Protein AF-0000000078392955 (afdb_homodimer)

Organism: Toxocara canis (NCBI:txid6265)

Secondary structure (DSSP, 8-state):
--EEEEEEE-TTS-EEEEEESS-----SS-HHHHHHHHHHHHHHHHHHHHHT-SSSS---EEEEEESS-EEEEEE-TTS-EEEEEE-TT--SHHHHHHHHHHHHIIIIIT-TT--TTS----HHHHHHHHHHHHHSTT-/--EEEEEEE-TTS-EEEEEESS-----SS-HHHHHHHHHHHHHHHHHHHHHT-SSSS---EEEEEESS-EEEEEE-TTS-EEEEEE-TT--SHHHHHHHHHHHHIIIIIT-TT--TTS----HHHHHHHHHHHHHSTT-

Sequence (278 aa):
MTIFNFYLFNRDGCCISYREWKREKQAGMSKEEEFKLMHGMLISLRSFSSKLSTKNGQQQVKSYETSQYKMNYLETPTGLKMVLNTDPGATGIPELMRLIYQVYVDTVVKNPLVDSSDEISTELFHSRLNELIEKHHCFMTIFNFYLFNRDGCCISYREWKREKQAGMSKEEEFKLMHGMLISLRSFSSKLSTKNGQQQVKSYETSQYKMNYLETPTGLKMVLNTDPGATGIPELMRLIYQVYVDTVVKNPLVDSSDEISTELFHSRLNELIEKHHCF

Solvent-accessible surface area (backbone atoms only — not comparable to full-atom values): 15081 Å² total; per-residue (Å²): 88,40,45,21,37,39,43,31,26,36,63,89,59,46,70,24,43,75,49,73,72,65,53,74,32,74,61,80,64,54,69,69,56,46,46,50,50,52,48,49,47,54,53,49,50,50,52,52,52,60,50,62,32,44,54,83,74,90,70,46,68,38,33,37,33,33,75,70,35,19,45,37,41,49,71,47,96,80,40,38,36,39,38,42,34,24,32,59,80,45,64,69,52,73,60,49,52,53,51,52,50,47,47,45,45,67,50,40,73,69,29,88,87,49,60,76,88,40,62,62,76,58,61,63,44,55,52,53,49,48,52,54,49,65,68,38,91,30,77,87,40,44,22,34,38,43,31,27,38,63,87,60,46,71,25,44,75,50,74,71,66,51,75,32,74,62,82,62,56,69,68,55,48,47,50,49,53,47,50,46,54,54,50,51,49,53,51,53,62,51,64,32,44,56,84,74,90,70,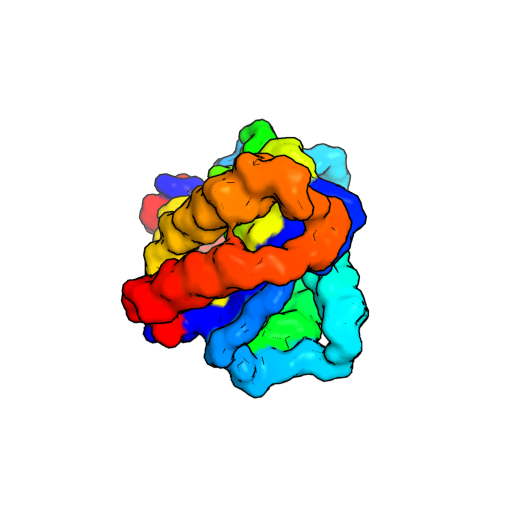47,68,38,34,38,34,33,75,69,36,20,45,36,42,50,73,48,95,80,41,37,37,39,38,42,34,25,33,60,81,44,66,69,52,72,59,48,52,52,51,52,48,49,47,44,43,66,50,39,73,69,29,89,88,48,59,76,88,39,61,62,76,57,62,64,43,56,53,53,50,48,49,55,48,66,69,38,90,30,77

Radius of gyration: 20.5 Å; Cα contacts (8 Å, |Δi|>4): 490; chains: 2; bounding box: 34×71×41 Å

InterPro domains:
  IPR007233 Trafficking protein particle complex subunit [PF04099] (3-135)
  IPR007233 Trafficking protein particle complex subunit [PTHR23249] (1-136)
  IPR007233 Trafficking protein particle complex subunit [SM01399] (3-136)
  IPR011012 Longin-like domain superfamily [SSF64356] (1-136)

Foldseek 3Di:
DWWAKKFKAAQVQDTQDIDGDPHDDDPPDDPVVVSNVVSVVLVVVLVVCVVPPPDDDDDDDAWDDDQAWIWGWDADPRRMIMIIIAGRPDPPVVVLVVVLVVLCCVPAVPDPVHDSNHHTPDPSSVVVNVVSNVPDPRD/DWWAKKFKAAQVQDTQDIDGDPHPDDPPDDPVVVSNVVSVVLVVVLVVCVVPPPDDDDDDDAWDDDQAWIWGWDADPRRMIMIIIAGRPDPPVVVLVVVLVVLCCVPAVPDPVHDSNHHTPDPSSVVVNVVSRVPDPRD

Structure (mmCIF, N/CA/C/O backbone):
data_AF-0000000078392955-model_v1
#
loop_
_entity.id
_entity.type
_entity.pdbx_description
1 polymer 'Trafficking protein particle complex subunit'
#
loop_
_atom_site.group_PDB
_atom_site.id
_atom_site.type_symbol
_atom_site.label_atom_id
_atom_site.label_alt_id
_atom_site.label_comp_id
_atom_site.label_asym_id
_atom_site.label_entity_id
_atom_site.label_seq_id
_atom_site.pdbx_PDB_ins_code
_atom_site.Cartn_x
_atom_site.Cartn_y
_atom_site.Cartn_z
_atom_site.occupancy
_atom_site.B_iso_or_equiv
_atom_site.auth_seq_id
_atom_site.auth_comp_id
_atom_site.auth_asym_id
_atom_site.auth_atom_id
_atom_site.pdbx_PDB_model_num
ATOM 1 N N . MET A 1 1 ? -17.516 4.309 11.273 1 78 1 MET A N 1
ATOM 2 C CA . MET A 1 1 ? -16.141 4.172 10.812 1 78 1 MET A CA 1
ATOM 3 C C . MET A 1 1 ? -15.266 5.273 11.391 1 78 1 MET A C 1
ATOM 5 O O . MET A 1 1 ? -15.766 6.289 11.875 1 78 1 MET A O 1
ATOM 9 N N . THR A 1 2 ? -13.883 5.059 11.609 1 93.81 2 THR A N 1
ATOM 10 C CA . THR A 1 2 ? -13.086 5.891 12.5 1 93.81 2 THR A CA 1
ATOM 11 C C . THR A 1 2 ? -11.859 6.441 11.781 1 93.81 2 THR A C 1
ATOM 13 O O . THR A 1 2 ? -11.359 5.824 10.836 1 93.81 2 THR A O 1
ATOM 16 N N . ILE A 1 3 ? -11.586 7.676 12.078 1 97.81 3 ILE A N 1
ATOM 17 C CA . ILE A 1 3 ? -10.352 8.336 11.648 1 97.81 3 ILE A CA 1
ATOM 18 C C . ILE A 1 3 ? -9.328 8.305 12.781 1 97.81 3 ILE A C 1
ATOM 20 O O . ILE A 1 3 ? -9.602 8.773 13.891 1 97.81 3 ILE A O 1
ATOM 24 N N . PHE A 1 4 ? -8.141 7.805 12.461 1 97.75 4 PHE A N 1
ATOM 25 C CA . PHE A 1 4 ? -7.195 7.512 13.531 1 97.75 4 PHE A CA 1
ATOM 26 C C . PHE A 1 4 ? -6.203 8.656 13.711 1 97.75 4 PHE A C 1
ATOM 28 O O . PHE A 1 4 ? -6.035 9.172 14.812 1 97.75 4 PHE A O 1
ATOM 35 N N . ASN A 1 5 ? -5.469 8.984 12.734 1 97.81 5 ASN A N 1
ATOM 36 C CA . ASN A 1 5 ? -4.449 10.023 12.852 1 97.81 5 ASN A CA 1
ATOM 37 C C . ASN A 1 5 ? -4.066 10.594 11.492 1 97.81 5 ASN A C 1
ATOM 39 O O . ASN A 1 5 ? -4.406 10.023 10.453 1 97.81 5 ASN A O 1
ATOM 43 N N . PHE A 1 6 ? -3.402 11.773 11.586 1 98.25 6 PHE A N 1
ATOM 44 C CA . PHE A 1 6 ? -3.057 12.555 10.398 1 98.25 6 PHE A CA 1
ATOM 45 C C . PHE A 1 6 ? -1.599 12.992 10.453 1 98.25 6 PHE A C 1
ATOM 47 O O . PHE A 1 6 ? -1.112 13.43 11.5 1 98.25 6 PHE A O 1
ATOM 54 N N . TYR A 1 7 ? -0.898 12.789 9.305 1 98.25 7 TYR A N 1
ATOM 55 C CA . TYR A 1 7 ? 0.448 13.32 9.117 1 98.25 7 TYR A CA 1
ATOM 56 C C . TYR A 1 7 ? 0.48 14.328 7.977 1 98.25 7 TYR A C 1
ATOM 58 O O . TYR A 1 7 ? -0.142 14.117 6.934 1 98.25 7 TYR A O 1
ATOM 66 N N . LEU A 1 8 ? 1.299 15.359 8.203 1 97.94 8 LEU A N 1
ATOM 67 C CA . LEU A 1 8 ? 1.619 16.312 7.145 1 97.94 8 LEU A CA 1
ATOM 68 C C . LEU A 1 8 ? 3.127 16.516 7.035 1 97.94 8 LEU A C 1
ATOM 70 O O . LEU A 1 8 ? 3.766 16.984 7.98 1 97.94 8 LEU A O 1
ATOM 74 N N . PHE A 1 9 ? 3.627 16.156 5.867 1 97.88 9 PHE A N 1
ATOM 75 C CA . PHE A 1 9 ? 5.059 16.297 5.641 1 97.88 9 PHE A CA 1
ATOM 76 C C . PHE A 1 9 ? 5.344 17.375 4.598 1 97.88 9 PHE A C 1
ATOM 78 O O . PHE A 1 9 ? 4.633 17.469 3.596 1 97.88 9 PHE A O 1
ATOM 85 N N . ASN A 1 10 ? 6.406 18.141 4.828 1 95.5 10 ASN A N 1
ATOM 86 C CA . ASN A 1 10 ? 6.848 19.062 3.781 1 95.5 10 ASN A CA 1
ATOM 87 C C . ASN A 1 10 ? 7.762 18.375 2.777 1 95.5 10 ASN A C 1
ATOM 89 O O . ASN A 1 10 ? 7.992 17.156 2.867 1 95.5 10 ASN A O 1
ATOM 93 N N . ARG A 1 11 ? 8.234 19.125 1.833 1 93.75 11 ARG A N 1
ATOM 94 C CA . ARG A 1 11 ? 9 18.594 0.715 1 93.75 11 ARG A CA 1
ATOM 95 C C . ARG A 1 11 ? 10.289 17.938 1.203 1 93.75 11 ARG A C 1
ATOM 97 O O . ARG A 1 11 ? 10.766 16.969 0.599 1 93.75 11 ARG A O 1
ATOM 104 N N . ASP A 1 12 ? 10.812 18.359 2.301 1 93.62 12 ASP A N 1
ATOM 105 C CA . ASP A 1 12 ? 12.078 17.859 2.82 1 93.62 12 ASP A CA 1
ATOM 106 C C . ASP A 1 12 ? 11.875 16.609 3.672 1 93.62 12 ASP A C 1
ATOM 108 O O . ASP A 1 12 ? 12.836 16 4.133 1 93.62 12 ASP A O 1
ATOM 112 N N . GLY A 1 13 ? 10.664 16.266 3.9 1 95.12 13 GLY A N 1
ATOM 113 C CA . GLY A 1 13 ? 10.375 15.062 4.656 1 95.12 13 GLY A CA 1
ATOM 114 C C . GLY A 1 13 ? 10.164 15.312 6.137 1 95.12 13 GLY A C 1
ATOM 115 O O . GLY A 1 13 ? 10.055 14.375 6.926 1 95.12 13 GLY A O 1
ATOM 116 N N . CYS A 1 14 ? 10.055 16.531 6.473 1 95.12 14 CYS A N 1
ATOM 117 C CA . CYS A 1 14 ? 9.781 16.891 7.859 1 95.12 14 CYS A CA 1
ATOM 118 C C . CYS A 1 14 ? 8.289 16.906 8.148 1 95.12 14 CYS A C 1
ATOM 120 O O . CYS A 1 14 ? 7.504 17.453 7.375 1 95.12 14 CYS A O 1
ATOM 122 N N . CYS A 1 15 ? 7.977 16.234 9.242 1 96.75 15 CYS A N 1
ATOM 123 C CA . CYS A 1 15 ? 6.578 16.281 9.648 1 96.75 15 CYS A CA 1
ATOM 124 C C . CYS A 1 15 ? 6.23 17.641 10.242 1 96.75 15 CYS A C 1
ATOM 126 O O . CYS A 1 15 ? 6.707 17.984 11.328 1 96.75 15 CYS A O 1
ATOM 128 N N . ILE A 1 16 ? 5.379 18.328 9.617 1 95.81 16 ILE A N 1
ATOM 129 C CA . ILE A 1 16 ? 5.117 19.703 10.023 1 95.81 16 ILE A CA 1
ATOM 130 C C . ILE A 1 16 ? 3.783 19.766 10.766 1 95.81 16 ILE A C 1
ATOM 132 O O . ILE A 1 16 ? 3.432 20.812 11.336 1 95.81 16 ILE A O 1
ATOM 136 N N . SER A 1 17 ? 3.037 18.75 10.75 1 95.94 17 SER A N 1
ATOM 137 C CA . SER A 1 17 ? 1.811 18.656 11.539 1 95.94 17 SER A CA 1
ATOM 138 C C . SER A 1 17 ? 1.422 17.203 11.781 1 95.94 17 SER A C 1
ATOM 140 O O . SER A 1 17 ? 1.525 16.359 10.883 1 95.94 17 SER A O 1
ATOM 142 N N . TYR A 1 18 ? 1.028 16.953 12.969 1 96.62 18 TYR A N 1
ATOM 143 C CA . TYR A 1 18 ? 0.55 15.641 13.367 1 96.62 18 TYR A CA 1
ATOM 144 C C . TYR A 1 18 ? -0.643 15.75 14.312 1 96.62 18 TYR A C 1
ATOM 146 O O . TYR A 1 18 ? -0.641 16.578 15.227 1 96.62 18 TYR A O 1
ATOM 154 N N . ARG A 1 19 ? -1.656 14.938 13.977 1 95.81 19 ARG A N 1
ATOM 155 C CA . ARG A 1 19 ? -2.822 14.898 14.859 1 95.81 19 ARG A CA 1
ATOM 156 C C . ARG A 1 19 ? -3.355 13.477 15 1 95.81 19 ARG A C 1
ATOM 158 O O . ARG A 1 19 ? -3.217 12.664 14.078 1 95.81 19 ARG A O 1
ATOM 165 N N . GLU A 1 20 ? -3.92 13.211 16.141 1 95.62 20 GLU A N 1
ATOM 166 C CA . GLU A 1 20 ? -4.562 11.922 16.391 1 95.62 20 GLU A CA 1
ATOM 167 C C . GLU A 1 20 ? -5.973 12.109 16.953 1 95.62 20 GLU A C 1
ATOM 169 O O . GLU A 1 20 ? -6.246 13.086 17.656 1 95.62 20 GLU A O 1
ATOM 174 N N . TRP A 1 21 ? -6.816 11.266 16.672 1 95.69 21 TRP A N 1
ATOM 175 C CA . TRP A 1 21 ? -8.188 11.312 17.188 1 95.69 21 TRP A CA 1
ATOM 176 C C . TRP A 1 21 ? -8.562 9.992 17.844 1 95.69 21 TRP A C 1
ATOM 178 O O . TRP A 1 21 ? -8.508 9.875 19.078 1 95.69 21 TRP A O 1
ATOM 188 N N . LYS A 1 22 ? -8.859 8.898 17.125 1 92.81 22 LYS A N 1
ATOM 189 C CA . LYS A 1 22 ? -9.273 7.621 17.703 1 92.81 22 LYS A CA 1
ATOM 190 C C . LYS A 1 22 ? -8.227 6.539 17.438 1 92.81 22 LYS A C 1
ATOM 192 O O . LYS A 1 22 ? -8.57 5.438 17 1 92.81 22 LYS A O 1
ATOM 197 N N . ARG A 1 23 ? -7.023 6.918 17.703 1 93.62 23 ARG A N 1
ATOM 198 C CA . ARG A 1 23 ? -5.93 5.957 17.578 1 93.62 23 ARG A CA 1
ATOM 199 C C . ARG A 1 23 ? -5.84 5.062 18.797 1 93.62 23 ARG A C 1
ATOM 201 O O . ARG A 1 23 ? -5.668 5.547 19.922 1 93.62 23 ARG A O 1
ATOM 208 N N . GLU A 1 24 ? -6.004 3.824 18.609 1 92.12 24 GLU A N 1
ATOM 209 C CA . GLU A 1 24 ? -6.012 2.873 19.719 1 92.12 24 GLU A CA 1
ATOM 210 C C . GLU A 1 24 ? -4.594 2.49 20.125 1 92.12 24 GLU A C 1
ATOM 212 O O . GLU A 1 24 ? -4.316 2.301 21.312 1 92.12 24 GLU A O 1
ATOM 217 N N . LYS A 1 25 ? -3.746 2.342 19.203 1 93.62 25 LYS A N 1
ATOM 218 C CA . LYS A 1 25 ? -2.396 1.835 19.438 1 93.62 25 LYS A CA 1
ATOM 219 C C . LYS A 1 25 ? -1.345 2.826 18.953 1 93.62 25 LYS A C 1
ATOM 221 O O . LYS A 1 25 ? -1.439 3.344 17.828 1 93.62 25 LYS A O 1
ATOM 226 N N . GLN A 1 26 ? -0.396 3.016 19.859 1 92.62 26 GLN A N 1
ATOM 227 C CA . GLN A 1 26 ? 0.745 3.832 19.469 1 92.62 26 GLN A CA 1
ATOM 228 C C . GLN A 1 26 ? 1.826 2.982 18.797 1 92.62 26 GLN A C 1
ATOM 230 O O . GLN A 1 26 ? 1.841 1.76 18.953 1 92.62 26 GLN A O 1
ATOM 235 N N . ALA A 1 27 ? 2.748 3.594 18.016 1 89.38 27 ALA A N 1
ATOM 236 C CA . ALA A 1 27 ? 3.766 2.883 17.234 1 89.38 27 ALA A CA 1
ATOM 237 C C . ALA A 1 27 ? 4.836 2.295 18.156 1 89.38 27 ALA A C 1
ATOM 239 O O . ALA A 1 27 ? 5.609 1.431 17.734 1 89.38 27 ALA A O 1
ATOM 240 N N . GLY A 1 28 ? 4.871 2.633 19.328 1 91.81 28 GLY A N 1
ATOM 241 C CA . GLY A 1 28 ? 5.867 2.1 20.25 1 91.81 28 GLY A CA 1
ATOM 242 C C . GLY A 1 28 ? 7.246 2.697 20.031 1 91.81 28 GLY A C 1
ATOM 243 O O . GLY A 1 28 ? 8.258 2.039 20.297 1 91.81 28 GLY A O 1
ATOM 244 N N . MET A 1 29 ? 7.371 3.723 19.484 1 95.56 29 MET A N 1
ATOM 245 C CA . MET A 1 29 ? 8.594 4.484 19.234 1 95.56 29 MET A CA 1
ATOM 246 C C . MET A 1 29 ? 8.352 5.977 19.453 1 95.56 29 MET A C 1
ATOM 248 O O . MET A 1 29 ? 7.215 6.402 19.656 1 95.56 29 MET A O 1
ATOM 252 N N . SER A 1 30 ? 9.5 6.75 19.484 1 96.44 30 SER A N 1
ATOM 253 C CA . SER A 1 30 ? 9.344 8.195 19.609 1 96.44 30 SER A CA 1
ATOM 254 C C . SER A 1 30 ? 8.609 8.781 18.406 1 96.44 30 SER A C 1
ATOM 256 O O . SER A 1 30 ? 8.617 8.195 17.328 1 96.44 30 SER A O 1
ATOM 258 N N . LYS A 1 31 ? 8.008 9.93 18.531 1 95 31 LYS A N 1
ATOM 259 C CA . LYS A 1 31 ? 7.312 10.602 17.438 1 95 31 LYS A CA 1
ATOM 260 C C . LYS A 1 31 ? 8.258 10.859 16.266 1 95 31 LYS A C 1
ATOM 262 O O . LYS A 1 31 ? 7.887 10.664 15.109 1 95 31 LYS A O 1
ATOM 267 N N . GLU A 1 32 ? 9.406 11.289 16.625 1 95.81 32 GLU A N 1
ATOM 268 C CA . GLU A 1 32 ? 10.398 11.57 15.594 1 95.81 32 GLU A CA 1
ATOM 269 C C . GLU A 1 32 ? 10.734 10.305 14.805 1 95.81 32 GLU A C 1
ATOM 271 O O . GLU A 1 32 ? 10.805 10.344 13.57 1 95.81 32 GLU A O 1
ATOM 276 N N . GLU A 1 33 ? 10.922 9.227 15.5 1 97.12 33 GLU A N 1
ATOM 277 C CA . GLU A 1 33 ? 11.195 7.953 14.836 1 97.12 33 GLU A CA 1
ATOM 278 C C . GLU A 1 33 ? 10.008 7.504 13.992 1 97.12 33 GLU A C 1
ATOM 280 O O . GLU A 1 33 ? 10.188 7.023 12.867 1 97.12 33 GLU A O 1
ATOM 285 N N . GLU A 1 34 ? 8.844 7.637 14.508 1 97.62 34 GLU A N 1
ATOM 286 C CA . GLU A 1 34 ? 7.637 7.281 13.773 1 97.62 34 GLU A CA 1
ATOM 287 C C . GLU A 1 34 ? 7.512 8.102 12.492 1 97.62 34 GLU A C 1
ATOM 289 O O . GLU A 1 34 ? 7.164 7.562 11.438 1 97.62 34 GLU A O 1
ATOM 294 N N . PHE A 1 35 ? 7.785 9.414 12.609 1 97.94 35 PHE A N 1
ATOM 295 C CA . PHE A 1 35 ? 7.695 10.289 11.445 1 97.94 35 PHE A CA 1
ATOM 296 C C . PHE A 1 35 ? 8.68 9.859 10.367 1 97.94 35 PHE A C 1
ATOM 298 O O . PHE A 1 35 ? 8.328 9.797 9.188 1 97.94 35 PHE A O 1
ATOM 305 N N . LYS A 1 36 ? 9.797 9.539 10.797 1 97.44 36 LYS A N 1
ATOM 306 C CA . LYS A 1 36 ? 10.82 9.078 9.859 1 97.44 36 LYS A CA 1
ATOM 307 C C . LYS A 1 36 ? 10.414 7.762 9.211 1 97.44 36 LYS A C 1
ATOM 309 O O . LYS A 1 36 ? 10.602 7.574 8 1 97.44 36 LYS A O 1
ATOM 314 N N . LEU A 1 37 ? 9.961 6.938 10.031 1 97.88 37 LEU A N 1
ATOM 315 C CA . LEU A 1 37 ? 9.492 5.648 9.531 1 97.88 37 LEU A CA 1
ATOM 316 C C . LEU A 1 37 ? 8.383 5.836 8.5 1 97.88 37 LEU A C 1
ATOM 318 O O . LEU A 1 37 ? 8.414 5.227 7.43 1 97.88 37 LEU A O 1
ATOM 322 N N . MET A 1 38 ? 7.406 6.637 8.82 1 98.12 38 MET A N 1
ATOM 323 C CA . MET A 1 38 ? 6.293 6.918 7.918 1 98.12 38 MET A CA 1
ATOM 324 C C . MET A 1 38 ? 6.793 7.512 6.605 1 98.12 38 MET A C 1
ATOM 326 O O . MET A 1 38 ? 6.422 7.039 5.527 1 98.12 38 MET A O 1
ATOM 330 N N . HIS A 1 39 ? 7.621 8.477 6.781 1 97.94 39 HIS A N 1
ATOM 331 C CA . HIS A 1 39 ? 8.141 9.117 5.578 1 97.94 39 HIS A CA 1
ATOM 332 C C . HIS A 1 39 ? 8.953 8.133 4.742 1 97.94 39 HIS A C 1
ATOM 334 O O . HIS A 1 39 ? 8.859 8.117 3.516 1 97.94 39 HIS A O 1
ATOM 340 N N . GLY A 1 40 ? 9.734 7.355 5.367 1 97.12 40 GLY A N 1
ATOM 341 C CA . GLY A 1 40 ? 10.484 6.312 4.68 1 97.12 40 GLY A CA 1
ATOM 342 C C . GLY A 1 40 ? 9.602 5.328 3.941 1 97.12 40 GLY A C 1
ATOM 343 O O . GLY A 1 40 ? 9.93 4.902 2.832 1 97.12 40 GLY A O 1
ATOM 344 N N . MET A 1 41 ? 8.578 4.953 4.535 1 97.69 41 MET A N 1
ATOM 345 C CA . MET A 1 41 ? 7.625 4.055 3.893 1 97.69 41 MET A CA 1
ATOM 346 C C . MET A 1 41 ? 7.062 4.68 2.619 1 97.69 41 MET A C 1
ATOM 348 O O . MET A 1 41 ? 6.977 4.016 1.585 1 97.69 41 MET A O 1
ATOM 352 N N . LEU A 1 42 ? 6.703 5.945 2.701 1 97.69 42 LEU A N 1
ATOM 353 C CA . LEU A 1 42 ? 6.125 6.633 1.549 1 97.69 42 LEU A CA 1
ATOM 354 C C . LEU A 1 42 ? 7.102 6.645 0.378 1 97.69 42 LEU A C 1
ATOM 356 O O . LEU A 1 42 ? 6.715 6.383 -0.763 1 97.69 42 LEU A O 1
ATOM 360 N N . ILE A 1 43 ? 8.328 6.887 0.707 1 96.5 43 ILE A N 1
ATOM 361 C CA . ILE A 1 43 ? 9.359 6.902 -0.323 1 96.5 43 ILE A CA 1
ATOM 362 C C . ILE A 1 43 ? 9.492 5.512 -0.939 1 96.5 43 ILE A C 1
ATOM 364 O O . ILE A 1 43 ? 9.539 5.371 -2.164 1 96.5 43 ILE A O 1
ATOM 368 N N . SER A 1 44 ? 9.555 4.539 -0.134 1 96.69 44 SER A N 1
ATOM 369 C CA . SER A 1 44 ? 9.711 3.164 -0.597 1 96.69 44 SER A CA 1
ATOM 370 C C . SER A 1 44 ? 8.539 2.74 -1.47 1 96.69 44 SER A C 1
ATOM 372 O O . SER A 1 44 ? 8.727 2.182 -2.553 1 96.69 44 SER A O 1
ATOM 374 N N . LEU A 1 45 ? 7.422 2.986 -0.977 1 97.19 45 LEU A N 1
ATOM 375 C CA . LEU A 1 45 ? 6.215 2.578 -1.688 1 97.19 45 LEU A CA 1
ATOM 376 C C . LEU A 1 45 ? 6.133 3.25 -3.055 1 97.19 45 LEU A C 1
ATOM 378 O O . LEU A 1 45 ? 5.773 2.609 -4.043 1 97.19 45 LEU A O 1
ATOM 382 N N . ARG A 1 46 ? 6.438 4.5 -3.1 1 96.06 46 ARG A N 1
ATOM 383 C CA . ARG A 1 46 ? 6.469 5.211 -4.371 1 96.06 46 ARG A CA 1
ATOM 384 C C . ARG A 1 46 ? 7.473 4.582 -5.332 1 96.06 46 ARG A C 1
ATOM 386 O O . ARG A 1 46 ? 7.172 4.379 -6.508 1 96.06 46 ARG A O 1
ATOM 393 N N . SER A 1 47 ? 8.578 4.32 -4.805 1 96.25 47 SER A N 1
ATOM 394 C CA . SER A 1 47 ? 9.633 3.729 -5.617 1 96.25 47 SER A CA 1
ATOM 395 C C . SER A 1 47 ? 9.203 2.379 -6.184 1 96.25 47 SER A C 1
ATOM 397 O O . SER A 1 47 ? 9.281 2.156 -7.395 1 96.25 47 SER A O 1
ATOM 399 N N . PHE A 1 48 ? 8.68 1.509 -5.371 1 96.06 48 PHE A N 1
ATOM 400 C CA . PHE A 1 48 ? 8.258 0.174 -5.781 1 96.06 48 PHE A CA 1
ATOM 401 C C . PHE A 1 48 ? 7.113 0.249 -6.785 1 96.06 48 PHE A C 1
ATOM 403 O O . PHE A 1 48 ? 7.137 -0.436 -7.809 1 96.06 48 PHE A O 1
ATOM 410 N N . SER A 1 49 ? 6.16 1.062 -6.43 1 96.25 49 SER A N 1
ATOM 411 C CA . SER A 1 49 ? 4.973 1.147 -7.273 1 96.25 49 SER A CA 1
ATOM 412 C C . SER A 1 49 ? 5.32 1.652 -8.672 1 96.25 49 SER A C 1
ATOM 414 O O . SER A 1 49 ? 4.723 1.223 -9.656 1 96.25 49 SER A O 1
ATOM 416 N N . SER A 1 50 ? 6.242 2.58 -8.719 1 96.38 50 SER A N 1
ATOM 417 C CA . SER A 1 50 ? 6.656 3.115 -10.016 1 96.38 50 SER A CA 1
ATOM 418 C C . SER A 1 50 ? 7.383 2.061 -10.844 1 96.38 50 SER A C 1
ATOM 420 O O . SER A 1 50 ? 7.117 1.912 -12.039 1 96.38 50 SER A O 1
ATOM 422 N N . LYS A 1 51 ? 8.258 1.31 -10.312 1 95.88 51 LYS A N 1
ATOM 423 C CA . LYS A 1 51 ? 9.07 0.311 -11 1 95.88 51 LYS A CA 1
ATOM 424 C C . LYS A 1 51 ? 8.219 -0.874 -11.445 1 95.88 51 LYS A C 1
ATOM 426 O O . LYS A 1 51 ? 8.523 -1.522 -12.453 1 95.88 51 LYS A O 1
ATOM 431 N N . LEU A 1 52 ? 7.148 -1.157 -10.719 1 96.06 52 LEU A N 1
ATOM 432 C CA . LEU A 1 52 ? 6.34 -2.34 -10.984 1 96.06 52 LEU A CA 1
ATOM 433 C C . LEU A 1 52 ? 5.059 -1.965 -11.727 1 96.06 52 LEU A C 1
ATOM 435 O O . LEU A 1 52 ? 4.133 -2.773 -11.828 1 96.06 52 LEU A O 1
ATOM 439 N N . SER A 1 53 ? 5.035 -0.736 -12.172 1 96 53 SER A N 1
ATOM 440 C CA . SER A 1 53 ? 3.857 -0.253 -12.883 1 96 53 SER A CA 1
ATOM 441 C C . SER A 1 53 ? 3.564 -1.104 -14.109 1 96 53 SER A C 1
ATOM 443 O O . SER A 1 53 ? 4.484 -1.516 -14.82 1 96 53 SER A O 1
ATOM 445 N N . THR A 1 54 ? 2.291 -1.358 -14.398 1 93.5 54 THR A N 1
ATOM 446 C CA . THR A 1 54 ? 1.855 -2.209 -15.5 1 93.5 54 THR A CA 1
ATOM 447 C C . THR A 1 54 ? 1.354 -1.365 -16.672 1 93.5 54 THR A C 1
ATOM 449 O O . THR A 1 54 ? 1.017 -1.899 -17.719 1 93.5 54 THR A O 1
ATOM 452 N N . LYS A 1 55 ? 1.329 -0.077 -16.406 1 93.88 55 LYS A N 1
ATOM 453 C CA . LYS A 1 55 ? 0.87 0.861 -17.422 1 93.88 55 LYS A CA 1
ATOM 454 C C . LYS A 1 55 ? 1.883 1.982 -17.641 1 93.88 55 LYS A C 1
ATOM 456 O O . LYS A 1 55 ? 2.656 2.307 -16.734 1 93.88 55 LYS A O 1
ATOM 461 N N . ASN A 1 56 ? 1.765 2.541 -18.797 1 91 56 ASN A N 1
ATOM 462 C CA . ASN A 1 56 ? 2.629 3.676 -19.094 1 91 56 ASN A CA 1
ATOM 463 C C . ASN A 1 56 ? 2.113 4.961 -18.453 1 91 56 ASN A C 1
ATOM 465 O O . ASN A 1 56 ? 0.914 5.102 -18.219 1 91 56 ASN A O 1
ATOM 469 N N . GLY A 1 57 ? 3.105 5.855 -18.156 1 90.5 57 GLY A N 1
ATOM 470 C CA . GLY A 1 57 ? 2.715 7.145 -17.625 1 90.5 57 GLY A CA 1
ATOM 471 C C . GLY A 1 57 ? 3.092 7.32 -16.156 1 90.5 57 GLY A C 1
ATOM 472 O O . GLY A 1 57 ? 3.475 6.355 -15.492 1 90.5 57 GLY A O 1
ATOM 473 N N . GLN A 1 58 ? 2.98 8.508 -15.75 1 90.56 58 GLN A N 1
ATOM 474 C CA . GLN A 1 58 ? 3.25 8.812 -14.344 1 90.56 58 GLN A CA 1
ATOM 475 C C . GLN A 1 58 ? 2.105 8.344 -13.453 1 90.56 58 GLN A C 1
ATOM 477 O O . GLN A 1 58 ? 0.934 8.484 -13.805 1 90.56 58 GLN A O 1
ATOM 482 N N . GLN A 1 59 ? 2.547 7.77 -12.367 1 93.06 59 GLN A N 1
ATOM 483 C CA . GLN A 1 59 ? 1.507 7.324 -11.445 1 93.06 59 GLN A CA 1
ATOM 484 C C . GLN A 1 59 ? 1.746 7.867 -10.039 1 93.06 59 GLN A C 1
ATOM 486 O O . GLN A 1 59 ? 2.855 8.297 -9.719 1 93.06 59 GLN A O 1
ATOM 491 N N . GLN A 1 60 ? 0.666 7.949 -9.32 1 95.12 60 GLN A N 1
ATOM 492 C CA . GLN A 1 60 ? 0.72 8.344 -7.914 1 95.12 60 GLN A CA 1
ATOM 493 C C . GLN A 1 60 ? 0.078 7.289 -7.02 1 95.12 60 GLN A C 1
ATOM 495 O O . GLN A 1 60 ? -0.958 6.719 -7.367 1 95.12 60 GLN A O 1
ATOM 500 N N . VAL A 1 61 ? 0.757 7.047 -5.918 1 97.56 61 VAL A N 1
ATOM 501 C CA . VAL A 1 61 ? 0.169 6.16 -4.918 1 97.56 61 VAL A CA 1
ATOM 502 C C . VAL A 1 61 ? -1.022 6.848 -4.258 1 97.56 61 VAL A C 1
ATOM 504 O O . VAL A 1 61 ? -0.958 8.039 -3.93 1 97.56 61 VAL A O 1
ATOM 507 N N . LYS A 1 62 ? -2.078 6.055 -3.965 1 98 62 LYS A N 1
ATOM 508 C CA . LYS A 1 62 ? -3.277 6.637 -3.367 1 98 62 LYS A CA 1
ATOM 509 C C . LYS A 1 62 ? -3.504 6.098 -1.957 1 98 62 LYS A C 1
ATOM 511 O O . LYS A 1 62 ? -3.939 6.836 -1.069 1 98 62 LYS A O 1
ATOM 516 N N . SER A 1 63 ? -3.268 4.824 -1.797 1 98.25 63 SER A N 1
ATOM 517 C CA . SER A 1 63 ? -3.564 4.234 -0.496 1 98.25 63 SER A CA 1
ATOM 518 C C . SER A 1 63 ? -2.984 2.83 -0.381 1 98.25 63 SER A C 1
ATOM 520 O O . SER A 1 63 ? -2.592 2.23 -1.385 1 98.25 63 SER A O 1
ATOM 522 N N . TYR A 1 64 ? -2.83 2.314 0.695 1 97.81 64 TYR A N 1
ATOM 523 C CA . TYR A 1 64 ? -2.75 0.876 0.923 1 97.81 64 TYR A CA 1
ATOM 524 C C . TYR A 1 64 ? -3.672 0.451 2.061 1 97.81 64 TYR A C 1
ATOM 526 O O . TYR A 1 64 ? -3.986 1.251 2.943 1 97.81 64 TYR A O 1
ATOM 534 N N . GLU A 1 65 ? -4.039 -0.745 2.023 1 98 65 GLU A N 1
ATOM 535 C CA . GLU A 1 65 ? -5.086 -1.244 2.91 1 98 65 GLU A CA 1
ATOM 536 C C . GLU A 1 65 ? -4.633 -2.498 3.652 1 98 65 GLU A C 1
ATOM 538 O O . GLU A 1 65 ? -4.008 -3.381 3.061 1 98 65 GLU A O 1
ATOM 543 N N . THR A 1 66 ? -4.871 -2.5 4.895 1 97.69 66 THR A N 1
ATOM 544 C CA . THR A 1 66 ? -4.691 -3.693 5.711 1 97.69 66 THR A CA 1
ATOM 545 C C . THR A 1 66 ? -6.035 -4.184 6.25 1 97.69 66 THR A C 1
ATOM 547 O O . THR A 1 66 ? -7.078 -3.588 5.973 1 97.69 66 THR A O 1
ATOM 550 N N . SER A 1 67 ? -5.953 -5.289 7.016 1 96.56 67 SER A N 1
ATOM 551 C CA . SER A 1 67 ? -7.16 -5.812 7.648 1 96.56 67 SER A CA 1
ATOM 552 C C . SER A 1 67 ? -7.609 -4.918 8.797 1 96.56 67 SER A C 1
ATOM 554 O O . SER A 1 67 ? -8.734 -5.035 9.281 1 96.56 67 SER A O 1
ATOM 556 N N . GLN A 1 68 ? -6.781 -3.951 9.242 1 96.06 68 GLN A N 1
ATOM 557 C CA . GLN A 1 68 ? -7.113 -3.209 10.453 1 96.06 68 GLN A CA 1
ATOM 558 C C . GLN A 1 68 ? -7.23 -1.714 10.164 1 96.06 68 GLN A C 1
ATOM 560 O O . GLN A 1 68 ? -7.988 -1.007 10.836 1 96.06 68 GLN A O 1
ATOM 565 N N . TYR A 1 69 ? -6.508 -1.237 9.203 1 97.38 69 TYR A N 1
ATOM 566 C CA . TYR A 1 69 ? -6.578 0.183 8.875 1 97.38 69 TYR A CA 1
ATOM 567 C C . TYR A 1 69 ? -6.227 0.426 7.414 1 97.38 69 TYR A C 1
ATOM 569 O O . TYR A 1 69 ? -5.742 -0.476 6.727 1 97.38 69 TYR A O 1
ATOM 577 N N . LYS A 1 70 ? -6.531 1.584 6.977 1 97.94 70 LYS A N 1
ATOM 578 C CA . LYS A 1 70 ? -6.195 2.043 5.629 1 97.94 70 LYS A CA 1
ATOM 579 C C . LYS A 1 70 ? -5.43 3.361 5.676 1 97.94 70 LYS A C 1
ATOM 581 O O . LYS A 1 70 ? -5.855 4.312 6.336 1 97.94 70 LYS A O 1
ATOM 586 N N . MET A 1 71 ? -4.297 3.32 5.039 1 98.44 71 MET A N 1
ATOM 587 C CA . MET A 1 71 ? -3.533 4.551 4.863 1 98.44 71 MET A CA 1
ATOM 588 C C . MET A 1 71 ? -3.963 5.281 3.592 1 98.44 71 MET A C 1
ATOM 590 O O . MET A 1 71 ? -3.854 4.734 2.492 1 98.44 71 MET A O 1
ATOM 594 N N . ASN A 1 72 ? -4.449 6.48 3.734 1 98.62 72 ASN A N 1
ATOM 595 C CA . ASN A 1 72 ? -4.805 7.332 2.604 1 98.62 72 ASN A CA 1
ATOM 596 C C . ASN A 1 72 ? -3.74 8.398 2.354 1 98.62 72 ASN A C 1
ATOM 598 O O . ASN A 1 72 ? -3.314 9.086 3.281 1 98.62 72 ASN A O 1
ATOM 602 N N . TYR A 1 73 ? -3.422 8.445 1.128 1 98.75 73 TYR A N 1
ATOM 603 C CA . TYR A 1 73 ? -2.238 9.234 0.808 1 98.75 73 TYR A CA 1
ATOM 604 C C . TYR A 1 73 ? -2.537 10.25 -0.293 1 98.75 73 TYR A C 1
ATOM 606 O O . TYR A 1 73 ? -3.188 9.914 -1.288 1 98.75 73 TYR A O 1
ATOM 614 N N . LEU A 1 74 ? -2.1 11.539 -0.105 1 98.31 74 LEU A N 1
ATOM 615 C CA . LEU A 1 74 ? -2.15 12.609 -1.096 1 98.31 74 LEU A CA 1
ATOM 616 C C . LEU A 1 74 ? -0.81 13.328 -1.188 1 98.31 74 LEU A C 1
ATOM 618 O O . LEU A 1 74 ? -0.27 13.773 -0.172 1 98.31 74 LEU A O 1
ATOM 622 N N . GLU A 1 75 ? -0.28 13.422 -2.385 1 97.31 75 GLU A N 1
ATOM 623 C CA . GLU A 1 75 ? 0.966 14.141 -2.631 1 97.31 75 GLU A CA 1
ATOM 624 C C . GLU A 1 75 ? 0.769 15.25 -3.662 1 97.31 75 GLU A C 1
ATOM 626 O O . GLU A 1 75 ? 0.211 15.008 -4.734 1 97.31 75 GLU A O 1
ATOM 631 N N . THR A 1 76 ? 1.287 16.406 -3.352 1 95.69 76 THR A N 1
ATOM 632 C CA . THR A 1 76 ? 1.143 17.547 -4.266 1 95.69 76 THR A CA 1
ATOM 633 C C . THR A 1 76 ? 2.398 17.719 -5.113 1 95.69 76 THR A C 1
ATOM 635 O O . THR A 1 76 ? 3.461 17.188 -4.777 1 95.69 76 THR A O 1
ATOM 638 N N . PRO A 1 77 ? 2.285 18.516 -6.168 1 93.5 77 PRO A N 1
ATOM 639 C CA . PRO A 1 77 ? 3.457 18.766 -7.008 1 93.5 77 PRO A CA 1
ATOM 640 C C . PRO A 1 77 ? 4.578 19.484 -6.254 1 93.5 77 PRO A C 1
ATOM 642 O O . PRO A 1 77 ? 5.75 19.359 -6.617 1 93.5 77 PRO A O 1
ATOM 645 N N . THR A 1 78 ? 4.211 20.188 -5.227 1 92.69 78 THR A N 1
ATOM 646 C CA . THR A 1 78 ? 5.203 20.938 -4.457 1 92.69 78 THR A CA 1
ATOM 647 C C . THR A 1 78 ? 5.926 20.016 -3.475 1 92.69 78 THR A C 1
ATOM 649 O O . THR A 1 78 ? 6.871 20.438 -2.803 1 92.69 78 THR A O 1
ATOM 652 N N . GLY A 1 79 ? 5.562 18.797 -3.375 1 94.06 79 GLY A N 1
ATOM 653 C CA . GLY A 1 79 ? 6.238 17.828 -2.537 1 94.06 79 GLY A CA 1
ATOM 654 C C . GLY A 1 79 ? 5.582 17.641 -1.18 1 94.06 79 GLY A C 1
ATOM 655 O O . GLY A 1 79 ? 6.109 16.938 -0.321 1 94.06 79 GLY A O 1
ATOM 656 N N . LEU A 1 80 ? 4.453 18.359 -0.985 1 96.31 80 LEU A N 1
ATOM 657 C CA . LEU A 1 80 ? 3.674 18.156 0.231 1 96.31 80 LEU A CA 1
ATOM 658 C C . LEU A 1 80 ? 3.051 16.766 0.26 1 96.31 80 LEU A C 1
ATOM 660 O O . LEU A 1 80 ? 2.52 16.297 -0.75 1 96.31 80 LEU A O 1
ATOM 664 N N . LYS A 1 81 ? 3.166 16.094 1.43 1 98.06 81 LYS A N 1
ATOM 665 C CA . LYS A 1 81 ? 2.605 14.758 1.595 1 98.06 81 LYS A CA 1
ATOM 666 C C . LYS A 1 81 ? 1.617 14.719 2.758 1 98.06 81 LYS A C 1
ATOM 668 O O . LYS A 1 81 ? 1.947 15.125 3.873 1 98.06 81 LYS A O 1
ATOM 673 N N . MET A 1 82 ? 0.42 14.266 2.516 1 98.56 82 MET A N 1
ATOM 674 C CA . MET A 1 82 ? -0.607 14.102 3.541 1 98.56 82 MET A CA 1
ATOM 675 C C . MET A 1 82 ? -0.981 12.633 3.705 1 98.56 82 MET A C 1
ATOM 677 O O . MET A 1 82 ? -1.19 11.922 2.717 1 98.56 82 MET A O 1
ATOM 681 N N . VAL A 1 83 ? -1.06 12.219 4.922 1 98.69 83 VAL A N 1
ATOM 682 C CA . VAL A 1 83 ? -1.445 10.844 5.227 1 98.69 83 VAL A CA 1
ATOM 683 C C . VAL A 1 83 ? -2.584 10.844 6.242 1 98.69 83 VAL A C 1
ATOM 685 O O . VAL A 1 83 ? -2.494 11.492 7.285 1 98.69 83 VAL A O 1
ATOM 688 N N . LEU A 1 84 ? -3.604 10.195 5.926 1 98.69 84 LEU A N 1
ATOM 689 C CA . LEU A 1 84 ? -4.707 9.992 6.855 1 98.69 84 LEU A CA 1
ATOM 690 C C . LEU A 1 84 ? -4.984 8.508 7.055 1 98.69 84 LEU A C 1
ATOM 692 O O . LEU A 1 84 ? -5.332 7.801 6.105 1 98.69 84 LEU A O 1
ATOM 696 N N . ASN A 1 85 ? -4.789 8.023 8.242 1 98.38 85 ASN A N 1
ATOM 697 C CA . ASN A 1 85 ? -5.105 6.637 8.57 1 98.38 85 ASN A CA 1
ATOM 698 C C . ASN A 1 85 ? -6.535 6.492 9.078 1 98.38 85 ASN A C 1
ATOM 700 O O . ASN A 1 85 ? -6.965 7.254 9.953 1 98.38 85 ASN A O 1
ATOM 704 N N . THR A 1 86 ? -7.23 5.555 8.539 1 98.31 86 THR A N 1
ATOM 705 C CA . THR A 1 86 ? -8.633 5.367 8.883 1 98.31 86 THR A CA 1
ATOM 706 C C . THR A 1 86 ? -8.969 3.881 8.992 1 98.31 86 THR A C 1
ATOM 708 O O . THR A 1 86 ? -8.141 3.027 8.688 1 98.31 86 THR A O 1
ATOM 711 N N . ASP A 1 87 ? -10.188 3.629 9.453 1 97.38 87 ASP A N 1
ATOM 712 C CA . ASP A 1 87 ? -10.766 2.299 9.273 1 97.38 87 ASP A CA 1
ATOM 713 C C . ASP A 1 87 ? -10.812 1.914 7.801 1 97.38 87 ASP A C 1
ATOM 715 O O . ASP A 1 87 ? -11.109 2.75 6.945 1 97.38 87 ASP A O 1
ATOM 719 N N . PRO A 1 88 ? -10.547 0.662 7.508 1 96.5 88 PRO A N 1
ATOM 720 C CA . PRO A 1 88 ? -10.539 0.236 6.105 1 96.5 88 PRO A CA 1
ATOM 721 C C . PRO A 1 88 ? -11.867 0.492 5.402 1 96.5 88 PRO A C 1
ATOM 723 O O . PRO A 1 88 ? -11.898 0.688 4.184 1 96.5 88 PRO A O 1
ATOM 726 N N . GLY A 1 89 ? -12.914 0.526 6.109 1 95.69 89 GLY A N 1
ATOM 727 C CA . GLY A 1 89 ? -14.234 0.687 5.516 1 95.69 89 GLY A CA 1
ATOM 728 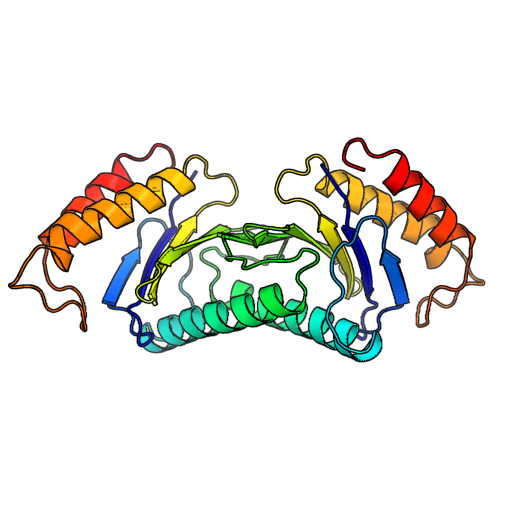C C . GLY A 1 89 ? -14.68 2.135 5.438 1 95.69 89 GLY A C 1
ATOM 729 O O . GLY A 1 89 ? -15.781 2.424 4.977 1 95.69 89 GLY A O 1
ATOM 730 N N . ALA A 1 90 ? -13.828 3.025 5.875 1 97 90 ALA A N 1
ATOM 731 C CA . ALA A 1 90 ? -14.211 4.438 5.871 1 97 90 ALA A CA 1
ATOM 732 C C . ALA A 1 90 ? -14.461 4.93 4.449 1 97 90 ALA A C 1
ATOM 734 O O . ALA A 1 90 ? -13.734 4.574 3.521 1 97 90 ALA A O 1
ATOM 735 N N . THR A 1 91 ? -15.484 5.672 4.254 1 96.75 91 THR A N 1
ATOM 736 C CA . THR A 1 91 ? -15.875 6.18 2.941 1 96.75 91 THR A CA 1
ATOM 737 C C . THR A 1 91 ? -15.711 7.695 2.881 1 96.75 91 THR A C 1
ATOM 739 O O . THR A 1 91 ? -15.602 8.359 3.918 1 96.75 91 THR A O 1
ATOM 742 N N . GLY A 1 92 ? -15.625 8.258 1.686 1 97.06 92 GLY A N 1
ATOM 743 C CA . GLY A 1 92 ? -15.555 9.695 1.507 1 97.06 92 GLY A CA 1
ATOM 744 C C . GLY A 1 92 ? -14.211 10.281 1.877 1 97.06 92 GLY A C 1
ATOM 745 O O . GLY A 1 92 ? -14.094 11.484 2.117 1 97.06 92 GLY A O 1
ATOM 746 N N . ILE A 1 93 ? -13.227 9.438 1.965 1 97.94 93 ILE A N 1
ATOM 747 C CA . ILE A 1 93 ? -11.938 9.867 2.504 1 97.94 93 ILE A CA 1
ATOM 748 C C . ILE A 1 93 ? -11.18 10.672 1.448 1 97.94 93 ILE A C 1
ATOM 750 O O . ILE A 1 93 ? -10.531 11.664 1.766 1 97.94 93 ILE A O 1
ATOM 754 N N . PRO A 1 94 ? -11.289 10.281 0.165 1 97.25 94 PRO A N 1
ATOM 755 C CA . PRO A 1 94 ? -10.602 11.102 -0.837 1 97.25 94 PRO A CA 1
ATOM 756 C C . PRO A 1 94 ? -11.07 12.555 -0.836 1 97.25 94 PRO A C 1
ATOM 758 O O . PRO A 1 94 ? -10.25 13.469 -0.923 1 97.25 94 PRO A O 1
ATOM 761 N N . GLU A 1 95 ? -12.281 12.711 -0.696 1 97.75 95 GLU A N 1
ATOM 762 C CA . GLU A 1 95 ? -12.828 14.062 -0.628 1 97.75 95 GLU A CA 1
ATOM 763 C C . GLU A 1 95 ? -12.367 14.781 0.639 1 97.75 95 GLU A C 1
ATOM 765 O O . GLU A 1 95 ? -12.039 15.969 0.603 1 97.75 95 GLU A O 1
ATOM 770 N N . LEU A 1 96 ? -12.406 14.086 1.694 1 98.25 96 LEU A N 1
ATOM 771 C CA . LEU A 1 96 ? -11.93 14.641 2.955 1 98.25 96 LEU A CA 1
ATOM 772 C C . LEU A 1 96 ? -10.484 15.117 2.832 1 98.25 96 LEU A C 1
ATOM 774 O O . LEU A 1 96 ? -10.148 16.219 3.285 1 98.25 96 LEU A O 1
ATOM 778 N N . MET A 1 97 ? -9.648 14.352 2.172 1 98.19 97 MET A N 1
ATOM 779 C CA . MET A 1 97 ? -8.242 14.688 1.99 1 98.19 97 MET A CA 1
ATOM 780 C C . MET A 1 97 ? -8.094 15.977 1.188 1 98.19 97 MET A C 1
ATOM 782 O O . MET A 1 97 ? -7.227 16.797 1.486 1 98.19 97 MET A O 1
ATOM 786 N N . ARG A 1 98 ? -8.906 16.094 0.23 1 98 98 ARG A N 1
ATOM 787 C CA . ARG A 1 98 ? -8.883 17.312 -0.57 1 98 98 ARG A CA 1
ATOM 788 C C . ARG A 1 98 ? -9.273 18.516 0.267 1 98 98 ARG A C 1
ATOM 790 O O . ARG A 1 98 ? -8.695 19.594 0.123 1 98 98 ARG A O 1
ATOM 797 N N . LEU A 1 99 ? -10.266 18.344 1.051 1 98.38 99 LEU A N 1
ATOM 798 C CA . LEU A 1 99 ? -10.711 19.438 1.919 1 98.38 99 LEU A CA 1
ATOM 799 C C . LEU A 1 99 ? -9.625 19.812 2.92 1 98.38 99 LEU A C 1
ATOM 801 O O . LEU A 1 99 ? -9.422 20.984 3.205 1 98.38 99 LEU A O 1
ATOM 805 N N . ILE A 1 100 ? -8.93 18.828 3.438 1 98.19 100 ILE A N 1
ATOM 806 C CA . ILE A 1 100 ? -7.824 19.094 4.355 1 98.19 100 ILE A CA 1
ATOM 807 C C . ILE A 1 100 ? -6.746 19.906 3.643 1 98.19 100 ILE A C 1
ATOM 809 O O . ILE A 1 100 ? -6.195 20.844 4.211 1 98.19 100 ILE A O 1
ATOM 813 N N . TYR A 1 101 ? -6.535 19.5 2.455 1 97.94 101 TYR A N 1
ATOM 814 C CA . TYR A 1 101 ? -5.562 20.25 1.673 1 97.94 101 TYR A CA 1
ATOM 815 C C . TYR A 1 101 ? -6 21.703 1.504 1 97.94 101 TYR A C 1
ATOM 817 O O . TYR A 1 101 ? -5.184 22.625 1.61 1 97.94 101 TYR A O 1
ATOM 825 N N . GLN A 1 102 ? -7.234 21.906 1.264 1 97.69 102 GLN A N 1
ATOM 826 C CA . GLN A 1 102 ? -7.754 23.266 1.112 1 97.69 102 GLN A CA 1
ATOM 827 C C . GLN A 1 102 ? -7.59 24.062 2.4 1 97.69 102 GLN A C 1
ATOM 829 O O . GLN A 1 102 ? -7.242 25.25 2.365 1 97.69 102 GLN A O 1
ATOM 834 N N . VAL A 1 103 ? -7.883 23.484 3.455 1 96.5 103 VAL A N 1
ATOM 835 C CA . VAL A 1 103 ? -7.676 24.125 4.75 1 96.5 103 VAL A CA 1
ATOM 836 C C . VAL A 1 103 ? -6.207 24.516 4.906 1 96.5 103 VAL A C 1
ATOM 838 O O . VAL A 1 103 ? -5.895 25.625 5.352 1 96.5 103 VAL A O 1
ATOM 841 N N . TYR A 1 104 ? -5.293 23.641 4.574 1 95.62 104 TYR A N 1
ATOM 842 C CA . TYR A 1 104 ? -3.859 23.906 4.633 1 95.62 104 TYR A CA 1
ATOM 843 C C . TYR A 1 104 ? -3.494 25.109 3.771 1 95.62 104 TYR A C 1
ATOM 845 O O . TYR A 1 104 ? -2.76 26 4.215 1 95.62 104 TYR A O 1
ATOM 853 N N . VAL A 1 105 ? -4.02 25.125 2.561 1 94.81 105 VAL A N 1
ATOM 854 C CA . VAL A 1 105 ? -3.738 26.234 1.638 1 94.81 105 VAL A CA 1
ATOM 855 C C . VAL A 1 105 ? -4.27 27.531 2.215 1 94.81 105 VAL A C 1
ATOM 857 O O . VAL A 1 105 ? -3.545 28.531 2.271 1 94.81 105 VAL A O 1
ATOM 860 N N . ASP A 1 106 ? -5.438 27.531 2.777 1 94 106 ASP A N 1
ATOM 861 C CA . ASP A 1 106 ? -6.133 28.734 3.229 1 94 106 ASP A CA 1
ATOM 862 C C . ASP A 1 106 ? -5.52 29.266 4.523 1 94 106 ASP A C 1
ATOM 864 O O . ASP A 1 106 ? -5.52 30.469 4.766 1 94 106 ASP A O 1
ATOM 868 N N . THR A 1 107 ? -4.988 28.391 5.32 1 92.69 107 THR A N 1
ATOM 869 C CA . THR A 1 107 ? -4.609 28.812 6.664 1 92.69 107 THR A CA 1
ATOM 870 C C . THR A 1 107 ? -3.092 28.891 6.801 1 92.69 107 THR A C 1
ATOM 872 O O . THR A 1 107 ? -2.574 29.609 7.652 1 92.69 107 THR A O 1
ATOM 875 N N . VAL A 1 108 ? -2.342 28.125 5.98 1 91.56 108 VAL A N 1
ATOM 876 C CA . VAL A 1 108 ? -0.896 28.047 6.16 1 91.56 108 VAL A CA 1
ATOM 877 C C . VAL A 1 108 ? -0.193 28.703 4.969 1 91.56 108 VAL A C 1
ATOM 879 O O . VAL A 1 108 ? 0.591 29.641 5.133 1 91.56 108 VAL A O 1
ATOM 882 N N . VAL A 1 109 ? -0.511 28.266 3.746 1 89.75 109 VAL A N 1
ATOM 883 C CA . VAL A 1 109 ? 0.186 28.719 2.545 1 89.75 109 VAL A CA 1
ATOM 884 C C . VAL A 1 109 ? -0.102 30.203 2.297 1 89.75 109 VAL A C 1
ATOM 886 O O . VAL A 1 109 ? 0.809 30.969 1.992 1 89.75 109 VAL A O 1
ATOM 889 N N . LYS A 1 110 ? -1.309 30.594 2.49 1 89.12 110 LYS A N 1
ATOM 890 C CA . LYS A 1 110 ? -1.729 31.953 2.176 1 89.12 110 LYS A CA 1
ATOM 891 C C . LYS A 1 110 ? -1.461 32.906 3.348 1 89.12 110 LYS A C 1
ATOM 893 O O . LYS A 1 110 ? -1.687 34.094 3.244 1 89.12 110 LYS A O 1
ATOM 898 N N . ASN A 1 111 ? -0.996 32.375 4.457 1 82.56 111 ASN A N 1
ATOM 899 C CA . ASN A 1 111 ? -0.728 33.188 5.633 1 82.56 111 ASN A CA 1
ATOM 900 C C . ASN A 1 111 ? 0.748 33.562 5.73 1 82.56 111 ASN A C 1
ATOM 902 O O . ASN A 1 111 ? 1.582 32.719 6.086 1 82.56 111 ASN A O 1
ATOM 906 N N . PRO A 1 112 ? 1.161 34.812 5.398 1 75.5 112 PRO A N 1
ATOM 907 C CA . PRO A 1 112 ? 2.553 35.281 5.371 1 75.5 112 PRO A CA 1
ATOM 908 C C . PRO A 1 112 ? 3.254 35.125 6.719 1 75.5 112 PRO A C 1
ATOM 910 O O . PRO A 1 112 ? 4.484 35.094 6.781 1 75.5 112 PRO A O 1
ATOM 913 N N . LEU A 1 113 ? 2.549 35 7.758 1 74.5 113 LEU A N 1
ATOM 914 C CA . LEU A 1 113 ? 3.133 34.906 9.094 1 74.5 113 LEU A CA 1
ATOM 915 C C . LEU A 1 113 ? 3.502 33.469 9.453 1 74.5 113 LEU A C 1
ATOM 917 O O . LEU A 1 113 ? 4.164 33.25 10.461 1 74.5 113 LEU A O 1
ATOM 921 N N . VAL A 1 114 ? 3.098 32.562 8.57 1 70.25 114 VAL A N 1
ATOM 922 C CA . VAL A 1 114 ? 3.299 31.156 8.922 1 70.25 114 VAL A CA 1
ATOM 923 C C . VAL A 1 114 ? 4.492 30.594 8.148 1 70.25 114 VAL A C 1
ATOM 925 O O . VAL A 1 114 ? 4.59 30.766 6.934 1 70.25 114 VAL A O 1
ATOM 928 N N . ASP A 1 115 ? 5.5 30.062 8.859 1 71.06 115 ASP A N 1
ATOM 929 C CA . ASP A 1 115 ? 6.605 29.328 8.25 1 71.06 115 ASP A CA 1
ATOM 930 C C . ASP A 1 115 ? 6.23 27.875 8.016 1 71.06 115 ASP A C 1
ATOM 932 O O . ASP A 1 115 ? 6.098 27.094 8.961 1 71.06 115 ASP A O 1
ATOM 936 N N . SER A 1 116 ? 6.051 27.609 6.785 1 68.06 116 SER A N 1
ATOM 937 C CA . SER A 1 116 ? 5.566 26.281 6.41 1 68.06 116 SER A CA 1
ATOM 938 C C . SER A 1 116 ? 6.691 25.25 6.449 1 68.06 116 SER A C 1
ATOM 940 O O . SER A 1 116 ? 6.453 24.062 6.258 1 68.06 116 SER A O 1
ATOM 942 N N . SER A 1 117 ? 7.863 25.641 6.742 1 70.62 117 SER A N 1
ATOM 943 C CA . SER A 1 117 ? 9.008 24.734 6.711 1 70.62 117 SER A CA 1
ATOM 944 C C . SER A 1 117 ? 9.172 24 8.039 1 70.62 117 SER A C 1
ATOM 946 O O . SER A 1 117 ? 9.828 22.953 8.102 1 70.62 117 SER A O 1
ATOM 948 N N . ASP A 1 118 ? 8.477 24.578 9.023 1 79.56 118 ASP A N 1
ATOM 949 C CA . ASP A 1 118 ? 8.57 24 10.359 1 79.56 118 ASP A CA 1
ATOM 950 C C . ASP A 1 118 ? 7.195 23.594 10.883 1 79.56 118 ASP 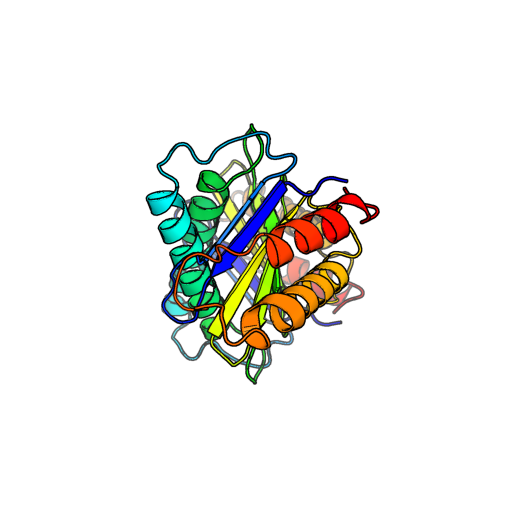A C 1
ATOM 952 O O . ASP A 1 118 ? 6.199 23.703 10.172 1 79.56 118 ASP A O 1
ATOM 956 N N . GLU A 1 119 ? 7.234 23.062 12.023 1 84.12 119 GLU A N 1
ATOM 957 C CA . GLU A 1 119 ? 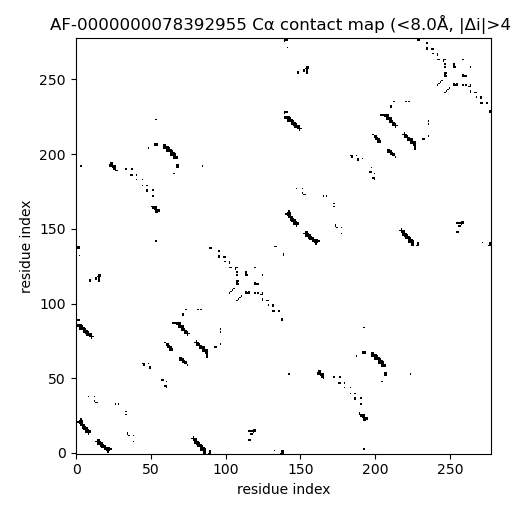5.977 22.641 12.633 1 84.12 119 GLU A CA 1
ATOM 958 C C . GLU A 1 119 ? 4.953 23.781 12.609 1 84.12 119 GLU A C 1
ATOM 960 O O . GLU A 1 119 ? 5.254 24.906 13.016 1 84.12 119 GLU A O 1
ATOM 965 N N . ILE A 1 120 ? 3.828 23.484 12.008 1 85.38 120 ILE A N 1
ATOM 966 C CA . ILE A 1 120 ? 2.764 24.484 11.938 1 85.38 120 ILE A CA 1
ATOM 967 C C . ILE A 1 120 ? 2.291 24.828 13.344 1 85.38 120 ILE A C 1
ATOM 969 O O . ILE A 1 120 ? 1.77 23.969 14.062 1 85.38 120 ILE A O 1
ATOM 973 N N . SER A 1 121 ? 2.527 25.969 13.734 1 76.69 121 SER A N 1
ATOM 974 C CA . SER A 1 121 ? 2.25 26.422 15.094 1 76.69 121 SER A CA 1
ATOM 975 C C . SER A 1 121 ? 0.913 27.156 15.164 1 76.69 121 SER A C 1
ATOM 977 O O . SER A 1 121 ? 0.387 27.391 16.266 1 76.69 121 SER A O 1
ATOM 979 N N . THR A 1 122 ? 0.395 27.406 14.07 1 76.69 122 THR A N 1
ATOM 980 C CA . THR A 1 122 ? -0.82 28.203 14.102 1 76.69 122 THR A CA 1
ATOM 981 C C . THR A 1 122 ? -2.018 27.359 14.531 1 76.69 122 THR A C 1
ATOM 983 O O . THR A 1 122 ? -2.188 26.234 14.062 1 76.69 122 THR A O 1
ATOM 986 N N . GLU A 1 123 ? -2.73 27.922 15.383 1 86.88 123 GLU A N 1
ATOM 987 C CA . GLU A 1 123 ? -3.918 27.266 15.914 1 86.88 123 GLU A CA 1
ATOM 988 C C . GLU A 1 123 ? -5.035 27.219 14.875 1 86.88 123 GLU A C 1
ATOM 990 O O . GLU A 1 123 ? -5.906 26.344 14.938 1 86.88 123 GLU A O 1
ATOM 995 N N . LEU A 1 124 ? -4.93 28.156 14.016 1 89 124 LEU A N 1
ATOM 996 C CA . LEU A 1 124 ? -5.996 28.25 13.023 1 89 124 LEU A CA 1
ATOM 997 C C . LEU A 1 124 ? -6.082 26.984 12.188 1 89 124 LEU A C 1
ATOM 999 O O . LEU A 1 124 ? -7.164 26.422 12.023 1 89 124 LEU A O 1
ATOM 1003 N N . PHE A 1 125 ? -4.996 26.547 11.695 1 93.25 125 PHE A N 1
ATOM 1004 C CA . PHE A 1 125 ? -4.977 25.328 10.875 1 93.25 125 PHE A CA 1
ATOM 1005 C C . PHE A 1 125 ? -5.496 24.141 11.672 1 93.25 125 PHE A C 1
ATOM 1007 O O . PHE A 1 125 ? -6.371 23.406 11.195 1 93.25 125 PHE A O 1
ATOM 1014 N N . HIS A 1 126 ? -5.004 23.953 12.828 1 94.06 126 HIS A N 1
ATOM 1015 C CA . HIS A 1 126 ? -5.359 22.781 13.633 1 94.06 126 HIS A CA 1
ATOM 1016 C C . HIS A 1 126 ? -6.832 22.812 14.023 1 94.06 126 HIS A C 1
ATOM 1018 O O . HIS A 1 126 ? -7.48 21.766 14.07 1 94.06 126 HIS A O 1
ATOM 1024 N N . SER A 1 127 ? -7.316 24 14.359 1 95.88 127 SER A N 1
ATOM 1025 C CA . SER A 1 127 ? -8.727 24.125 14.711 1 95.88 127 SER A CA 1
ATOM 1026 C C . SER A 1 127 ? -9.625 23.766 13.531 1 95.88 127 SER A C 1
ATOM 1028 O O . SER A 1 127 ? -10.609 23.047 13.688 1 95.88 127 SER A O 1
ATOM 1030 N N . ARG A 1 128 ? -9.312 24.281 12.383 1 96.12 128 ARG A N 1
ATOM 1031 C CA . ARG A 1 128 ? -10.094 23.984 11.18 1 96.12 128 ARG A CA 1
ATOM 1032 C C . ARG A 1 128 ? -9.984 22.516 10.789 1 96.12 128 ARG A C 1
ATOM 1034 O O . ARG A 1 128 ? -10.969 21.922 10.359 1 96.12 128 ARG A O 1
ATOM 1041 N N . LEU A 1 129 ? -8.805 21.984 10.914 1 96.88 129 LEU A N 1
ATOM 1042 C CA . LEU A 1 129 ? -8.602 20.562 10.656 1 96.88 129 LEU A CA 1
ATOM 1043 C C . LEU A 1 129 ? -9.477 19.719 11.57 1 96.88 129 LEU A C 1
ATOM 1045 O O . LEU A 1 129 ? -10.172 18.812 11.094 1 96.88 129 LEU A O 1
ATOM 1049 N N . ASN A 1 130 ? -9.516 20.078 12.812 1 96.62 130 ASN A N 1
ATOM 1050 C CA . ASN A 1 130 ? -10.328 19.344 13.773 1 96.62 130 ASN A CA 1
ATOM 1051 C C . ASN A 1 130 ? -11.812 19.438 13.43 1 96.62 130 ASN A C 1
ATOM 1053 O O . ASN A 1 130 ? -12.539 18.438 13.523 1 96.62 130 ASN A O 1
ATOM 1057 N N . GLU A 1 131 ? -12.195 20.594 13.086 1 97.06 131 GLU A N 1
ATOM 1058 C CA . GLU A 1 131 ? -13.594 20.797 12.719 1 97.06 131 GLU A CA 1
ATOM 1059 C C . GLU A 1 131 ? -13.984 19.922 11.531 1 97.06 131 GLU A C 1
ATOM 1061 O O . GLU A 1 131 ? -15.039 19.281 11.539 1 97.06 131 GLU A O 1
ATOM 1066 N N . LEU A 1 132 ? -13.133 19.906 10.523 1 97 132 LEU A N 1
ATOM 1067 C CA . LEU A 1 132 ? -13.375 19.109 9.32 1 97 132 LEU A CA 1
ATOM 1068 C C . LEU A 1 132 ? -13.508 17.625 9.664 1 97 132 LEU A C 1
ATOM 1070 O O . LEU A 1 132 ? -14.43 16.969 9.195 1 97 132 LEU A O 1
ATOM 1074 N N . ILE A 1 133 ? -12.586 17.125 10.477 1 97.44 133 ILE A N 1
ATOM 1075 C CA . ILE A 1 133 ? -12.531 15.719 10.828 1 97.44 133 ILE A CA 1
ATOM 1076 C C . ILE A 1 133 ? -13.758 15.352 11.664 1 97.44 133 ILE A C 1
ATOM 1078 O O . ILE A 1 133 ? -14.43 14.352 11.383 1 97.44 133 ILE A O 1
ATOM 1082 N N . GLU A 1 134 ? -14.07 16.172 12.609 1 96.44 134 GLU A N 1
ATOM 1083 C CA . GLU A 1 134 ? -15.164 15.883 13.531 1 96.44 134 GLU A CA 1
ATOM 1084 C C . GLU A 1 134 ? -16.516 15.938 12.82 1 96.44 134 GLU A C 1
ATOM 1086 O O . GLU A 1 134 ? -17.469 15.273 13.234 1 96.44 134 GLU A O 1
ATOM 1091 N N . LYS A 1 135 ? -16.625 16.656 11.773 1 96.56 135 LYS A N 1
ATOM 1092 C CA . LYS A 1 135 ? -17.875 16.797 11.039 1 96.56 135 LYS A CA 1
ATOM 1093 C C . LYS A 1 135 ? -18.047 15.688 10.016 1 96.56 135 LYS A C 1
ATOM 1095 O O . LYS A 1 135 ? -19.141 15.477 9.484 1 96.56 135 LYS A O 1
ATOM 1100 N N . HIS A 1 136 ? -16.953 15.031 9.688 1 96.88 136 HIS A N 1
ATOM 1101 C CA . HIS A 1 136 ? -17 13.969 8.695 1 96.88 136 HIS A CA 1
ATOM 1102 C C . H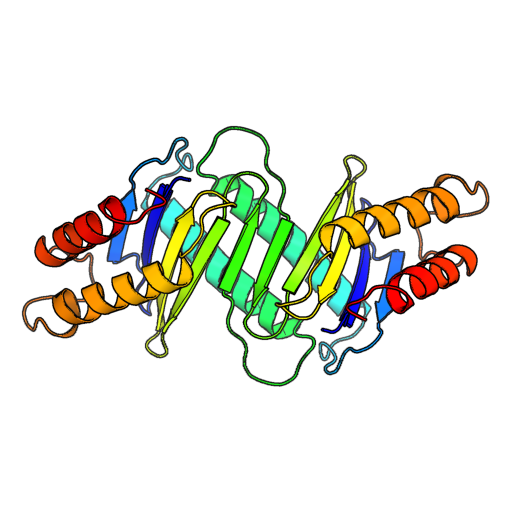IS A 1 136 ? -17.812 12.781 9.195 1 96.88 136 HIS A C 1
ATOM 1104 O O . HIS A 1 136 ? -17.75 12.438 10.375 1 96.88 136 HIS A O 1
ATOM 1110 N N . HIS A 1 137 ? -18.5 12.141 8.336 1 95.56 137 HIS A N 1
ATOM 1111 C CA . HIS A 1 137 ? -19.453 11.102 8.719 1 95.56 137 HIS A CA 1
ATOM 1112 C C . HIS A 1 137 ? -18.734 9.859 9.227 1 95.56 137 HIS A C 1
ATOM 1114 O O . HIS A 1 137 ? -19.344 9 9.875 1 95.56 137 HIS A O 1
ATOM 1120 N N . CYS A 1 138 ? -17.391 9.734 8.977 1 94.12 138 CYS A N 1
ATOM 1121 C CA . CYS A 1 138 ? -16.641 8.562 9.43 1 94.12 138 CYS A CA 1
ATOM 1122 C C . CYS A 1 138 ? -15.898 8.852 10.719 1 94.12 138 CYS A C 1
ATOM 1124 O O . CYS A 1 138 ? -15.039 8.07 11.133 1 94.12 138 CYS A O 1
ATOM 1126 N N . PHE A 1 139 ? -16.156 9.953 11.25 1 93 139 PHE A N 1
ATOM 1127 C CA . PHE A 1 139 ? -15.461 10.242 12.5 1 93 139 PHE A CA 1
ATOM 1128 C C . PHE A 1 139 ? -15.984 9.352 13.625 1 93 139 PHE A C 1
ATOM 1130 O O . PHE A 1 139 ? -15.203 8.852 14.438 1 93 139 PHE A O 1
ATOM 1137 N N . MET B 1 1 ? -12.945 -3.332 -17.016 1 78.56 1 MET B N 1
ATOM 1138 C CA . MET B 1 1 ? -11.805 -3.299 -16.109 1 78.56 1 MET B CA 1
ATOM 1139 C C . MET B 1 1 ? -10.867 -4.473 -16.375 1 78.56 1 MET B C 1
ATOM 1141 O O . MET B 1 1 ? -11.258 -5.453 -17.016 1 78.56 1 MET B O 1
ATOM 1145 N N . THR B 1 2 ? -9.477 -4.348 -16.094 1 93.94 2 THR B N 1
ATOM 1146 C CA . THR B 1 2 ? -8.484 -5.238 -16.688 1 93.94 2 THR B CA 1
ATOM 1147 C C . THR B 1 2 ? -7.609 -5.867 -15.602 1 93.94 2 THR B C 1
ATOM 1149 O O . THR B 1 2 ? -7.414 -5.281 -14.539 1 93.94 2 THR B O 1
ATOM 1152 N N . ILE B 1 3 ? -7.328 -7.125 -15.82 1 97.88 3 ILE B N 1
ATOM 1153 C CA . ILE B 1 3 ? -6.363 -7.867 -15.016 1 97.88 3 ILE B CA 1
ATOM 1154 C C . ILE B 1 3 ? -5.02 -7.922 -15.742 1 97.88 3 ILE B C 1
ATOM 1156 O O . ILE B 1 3 ? -4.945 -8.383 -16.875 1 97.88 3 ILE B O 1
ATOM 1160 N N . PHE B 1 4 ? -3.969 -7.504 -15.023 1 97.88 4 PHE B N 1
ATOM 1161 C CA . PHE B 1 4 ? -2.705 -7.289 -15.719 1 97.88 4 PHE B CA 1
ATOM 1162 C C . PHE B 1 4 ? -1.791 -8.5 -15.562 1 97.88 4 PHE B C 1
ATOM 1164 O O . PHE B 1 4 ? -1.298 -9.039 -16.562 1 97.88 4 PHE B O 1
ATOM 1171 N N . ASN B 1 5 ? -1.449 -8.883 -14.398 1 97.94 5 ASN B N 1
ATOM 1172 C CA . ASN B 1 5 ? -0.522 -9.992 -14.188 1 97.94 5 ASN B CA 1
ATOM 1173 C C . ASN B 1 5 ? -0.656 -10.57 -12.781 1 97.94 5 ASN B C 1
ATOM 1175 O O . ASN B 1 5 ? -1.287 -9.969 -11.914 1 97.94 5 ASN B O 1
ATOM 1179 N N . PHE B 1 6 ? -0.091 -11.789 -12.664 1 98.25 6 PHE B N 1
ATOM 1180 C CA . PHE B 1 6 ? -0.215 -12.578 -11.445 1 98.25 6 PHE B CA 1
ATOM 1181 C C . PHE B 1 6 ? 1.141 -13.125 -11.008 1 98.25 6 PHE B C 1
ATOM 1183 O O . PHE B 1 6 ? 1.91 -13.617 -11.836 1 98.25 6 PHE B O 1
ATOM 1190 N N . TYR B 1 7 ? 1.445 -12.953 -9.695 1 98.25 7 TYR B N 1
ATOM 1191 C CA . TYR B 1 7 ? 2.609 -13.57 -9.07 1 98.25 7 TYR B CA 1
ATOM 1192 C C . TYR B 1 7 ? 2.188 -14.57 -8 1 98.25 7 TYR B C 1
ATOM 1194 O O . TYR B 1 7 ? 1.272 -14.305 -7.215 1 98.25 7 TYR B O 1
ATOM 1202 N N . LEU B 1 8 ? 2.949 -15.664 -7.961 1 97.88 8 LEU B N 1
ATOM 1203 C CA . LEU B 1 8 ? 2.828 -16.625 -6.867 1 97.88 8 LEU B CA 1
ATOM 1204 C C . LEU B 1 8 ? 4.191 -16.938 -6.262 1 97.88 8 LEU B C 1
ATOM 1206 O O . LEU B 1 8 ? 5.074 -17.453 -6.945 1 97.88 8 LEU B O 1
ATOM 1210 N N . PHE B 1 9 ? 4.301 -16.609 -4.992 1 97.81 9 PHE B N 1
ATOM 1211 C CA . PHE B 1 9 ? 5.562 -16.844 -4.301 1 97.81 9 PHE B CA 1
ATOM 1212 C C . PHE B 1 9 ? 5.402 -17.922 -3.23 1 97.81 9 PHE B C 1
ATOM 1214 O O . PHE B 1 9 ? 4.391 -17.969 -2.531 1 97.81 9 PHE B O 1
ATOM 1221 N N . ASN B 1 10 ? 6.43 -18.75 -3.1 1 95.31 10 ASN B N 1
ATOM 1222 C CA . ASN B 1 10 ? 6.426 -19.688 -1.978 1 95.31 10 ASN B CA 1
ATOM 1223 C C . ASN B 1 10 ? 7 -19.047 -0.716 1 95.31 10 ASN B C 1
ATOM 1225 O O . ASN B 1 10 ? 7.344 -17.875 -0.714 1 95.31 10 ASN B O 1
ATOM 1229 N N . ARG B 1 11 ? 7.066 -19.844 0.313 1 93.62 11 ARG B N 1
ATOM 1230 C CA . ARG B 1 11 ? 7.457 -19.359 1.629 1 93.62 11 ARG B CA 1
ATOM 1231 C C . ARG B 1 11 ? 8.875 -18.797 1.606 1 93.62 11 ARG B C 1
ATOM 1233 O O . ARG B 1 11 ? 9.195 -17.875 2.348 1 93.62 11 ARG B O 1
ATOM 1240 N N . ASP B 1 12 ? 9.711 -19.281 0.743 1 93.56 12 ASP B N 1
ATOM 1241 C CA . ASP B 1 12 ? 11.109 -18.875 0.68 1 93.56 12 ASP B CA 1
ATOM 1242 C C . ASP B 1 12 ? 11.297 -17.625 -0.172 1 93.56 12 ASP B C 1
ATOM 1244 O O . ASP B 1 12 ? 12.398 -17.094 -0.273 1 93.56 12 ASP B O 1
ATOM 1248 N N . GLY B 1 13 ? 10.25 -17.203 -0.789 1 95.06 13 GLY B N 1
ATOM 1249 C CA . GLY B 1 13 ? 10.312 -15.984 -1.581 1 95.06 13 GLY B CA 1
ATOM 1250 C C . GLY B 1 13 ? 10.594 -16.25 -3.049 1 95.06 13 GLY B C 1
ATOM 1251 O O . GLY B 1 13 ? 10.82 -15.312 -3.816 1 95.06 13 GLY B O 1
ATOM 1252 N N . CYS B 1 14 ? 10.516 -17.453 -3.416 1 95.12 14 CYS B N 1
ATOM 1253 C CA . CYS B 1 14 ? 10.703 -17.812 -4.816 1 95.12 14 CYS B CA 1
ATOM 1254 C C . CYS B 1 14 ? 9.391 -17.703 -5.586 1 95.12 14 CYS B C 1
ATOM 1256 O O . CYS B 1 14 ? 8.359 -18.188 -5.125 1 95.12 14 CYS B O 1
ATOM 1258 N N . CYS B 1 15 ? 9.508 -17.031 -6.711 1 96.69 15 CYS B N 1
ATOM 1259 C CA . CYS B 1 15 ? 8.328 -16.984 -7.566 1 96.69 15 CYS B CA 1
ATOM 1260 C C . CYS B 1 15 ? 8.102 -18.312 -8.266 1 96.69 15 CYS B C 1
ATOM 1262 O O . CYS B 1 15 ? 8.891 -18.703 -9.133 1 96.69 15 CYS B O 1
ATOM 1264 N N . ILE B 1 16 ? 7.051 -18.938 -7.969 1 95.69 16 ILE B N 1
ATOM 1265 C CA . ILE B 1 16 ? 6.84 -20.297 -8.461 1 95.69 16 ILE B CA 1
ATOM 1266 C C . ILE B 1 16 ? 5.828 -20.281 -9.602 1 95.69 16 ILE B C 1
ATOM 1268 O O . ILE B 1 16 ? 5.617 -21.297 -10.266 1 95.69 16 ILE B O 1
ATOM 1272 N N . SER B 1 17 ? 5.199 -19.203 -9.82 1 95.75 17 SER B N 1
ATOM 1273 C CA . SER B 1 17 ? 4.312 -19.031 -10.969 1 95.75 17 SER B CA 1
ATOM 1274 C C . SER B 1 17 ? 4.137 -17.562 -11.312 1 95.75 17 SER B C 1
ATOM 1276 O O . SER B 1 17 ? 3.994 -16.719 -10.422 1 95.75 17 SER B O 1
ATOM 1278 N N . TYR B 1 18 ? 4.172 -17.297 -12.562 1 96.62 18 TYR B N 1
ATOM 1279 C CA . TYR B 1 18 ? 3.951 -15.953 -13.078 1 96.62 18 TYR B CA 1
ATOM 1280 C C . TYR B 1 18 ? 3.139 -15.992 -14.367 1 96.62 18 TYR B C 1
ATOM 1282 O O . TYR B 1 18 ? 3.387 -16.828 -15.242 1 96.62 18 TYR B O 1
ATOM 1290 N N . ARG B 1 19 ? 2.143 -15.102 -14.383 1 95.81 19 ARG B N 1
ATOM 1291 C CA . ARG B 1 19 ? 1.343 -14.992 -15.594 1 95.81 19 ARG B CA 1
ATOM 1292 C C . ARG B 1 19 ? 0.986 -13.539 -15.891 1 95.81 19 ARG B C 1
ATOM 1294 O O . ARG B 1 19 ? 0.865 -12.727 -14.969 1 95.81 19 ARG B O 1
ATOM 1301 N N . GLU B 1 20 ? 0.862 -13.258 -17.156 1 95.69 20 GLU B N 1
ATOM 1302 C CA . GLU B 1 20 ? 0.434 -11.938 -17.594 1 95.69 20 GLU B CA 1
ATOM 1303 C C . GLU B 1 20 ? -0.726 -12.031 -18.578 1 95.69 20 GLU B C 1
ATOM 1305 O O . GLU B 1 20 ? -0.817 -12.984 -19.344 1 95.69 20 GLU B O 1
ATOM 1310 N N . TRP B 1 21 ? -1.548 -11.117 -18.594 1 95.75 21 TRP B N 1
ATOM 1311 C CA . TRP B 1 21 ? -2.668 -11.062 -19.531 1 95.75 21 TRP B CA 1
ATOM 1312 C C . TRP B 1 21 ? -2.699 -9.727 -20.266 1 95.75 21 TRP B C 1
ATOM 1314 O O . TRP B 1 21 ? -2.158 -9.602 -21.375 1 95.75 21 TRP B O 1
ATOM 1324 N N . LYS B 1 22 ? -3.178 -8.609 -19.703 1 92.88 22 LYS B N 1
ATOM 1325 C CA . LYS B 1 22 ? -3.285 -7.312 -20.359 1 92.88 22 LYS B CA 1
ATOM 1326 C C . LYS B 1 22 ? -2.324 -6.301 -19.734 1 92.88 22 LYS B C 1
ATOM 1328 O O . LYS B 1 22 ? -2.715 -5.176 -19.422 1 92.88 22 LYS B O 1
ATOM 1333 N N . ARG B 1 23 ? -1.125 -6.773 -19.594 1 93.81 23 ARG B N 1
ATOM 1334 C CA . ARG B 1 23 ? -0.078 -5.887 -19.094 1 93.81 23 ARG B CA 1
ATOM 1335 C C . ARG B 1 23 ? 0.48 -5.016 -20.219 1 93.81 23 ARG B C 1
ATOM 1337 O O . ARG B 1 23 ? 0.965 -5.531 -21.219 1 93.81 23 ARG B O 1
ATOM 1344 N N . GLU B 1 24 ? 0.361 -3.756 -20.078 1 92.44 24 GLU B N 1
ATOM 1345 C CA . GLU B 1 24 ? 0.785 -2.822 -21.125 1 92.44 24 GLU B CA 1
ATOM 1346 C C . GLU B 1 24 ? 2.281 -2.535 -21.031 1 92.44 24 GLU B C 1
ATOM 1348 O O . GLU B 1 24 ? 2.945 -2.346 -22.047 1 92.44 24 GLU B O 1
ATOM 1353 N N . LYS B 1 25 ? 2.77 -2.455 -19.859 1 94 25 LYS B N 1
ATOM 1354 C CA . LYS B 1 25 ? 4.148 -2.043 -19.609 1 94 25 LYS B CA 1
ATOM 1355 C C . LYS B 1 25 ? 4.906 -3.102 -18.812 1 94 25 LYS B C 1
ATOM 1357 O O . LYS B 1 25 ? 4.406 -3.604 -17.812 1 94 25 LYS B O 1
ATOM 1362 N N . GLN B 1 26 ? 6.09 -3.361 -19.359 1 92.94 26 GLN B N 1
ATOM 1363 C CA . GLN B 1 26 ? 6.973 -4.25 -18.609 1 92.94 26 GLN B CA 1
ATOM 1364 C C . GLN B 1 26 ? 7.832 -3.473 -17.625 1 92.94 26 GLN B C 1
ATOM 1366 O O . GLN B 1 26 ? 7.984 -2.256 -17.75 1 92.94 26 GLN B O 1
ATOM 1371 N N . ALA B 1 27 ? 8.398 -4.129 -16.578 1 89.88 27 ALA B N 1
ATOM 1372 C CA . ALA B 1 27 ? 9.148 -3.484 -15.5 1 89.88 27 ALA B CA 1
ATOM 1373 C C . ALA B 1 27 ? 10.5 -2.984 -16 1 89.88 27 ALA B C 1
ATOM 1375 O O . ALA B 1 27 ? 11.156 -2.174 -15.336 1 89.88 27 ALA B O 1
ATOM 1376 N N . GLY B 1 28 ? 10.906 -3.35 -17.109 1 92.12 28 GLY B N 1
ATOM 1377 C CA . GLY B 1 28 ? 12.188 -2.902 -17.641 1 92.12 28 GLY B CA 1
ATOM 1378 C C . GLY B 1 28 ? 13.367 -3.592 -16.984 1 92.12 28 GLY B C 1
ATOM 1379 O O . GLY B 1 28 ? 14.453 -3.01 -16.875 1 92.12 28 GLY B O 1
ATOM 1380 N N . MET B 1 29 ? 13.219 -4.633 -16.422 1 95.75 29 MET B N 1
ATOM 1381 C CA . MET B 1 29 ? 14.234 -5.477 -15.797 1 95.75 29 MET B CA 1
ATOM 1382 C C . MET B 1 29 ? 13.969 -6.949 -16.094 1 95.75 29 MET B C 1
ATOM 1384 O O . MET B 1 29 ? 12.938 -7.297 -16.672 1 95.75 29 MET B O 1
ATOM 1388 N N . SER B 1 30 ? 15.016 -7.789 -15.75 1 96.56 30 SER B N 1
ATOM 1389 C CA . SER B 1 30 ? 14.805 -9.219 -15.938 1 96.56 30 SER B CA 1
ATOM 1390 C C . SER B 1 30 ? 13.68 -9.742 -15.055 1 96.56 30 SER B C 1
ATOM 1392 O O . SER B 1 30 ? 13.367 -9.141 -14.023 1 96.56 30 SER B O 1
ATOM 1394 N N . LYS B 1 31 ? 13.062 -10.852 -15.406 1 95.12 31 LYS B N 1
ATOM 1395 C CA . LYS B 1 31 ? 12 -11.461 -14.609 1 95.12 31 LYS B CA 1
ATOM 1396 C C . LYS B 1 31 ? 12.484 -11.766 -13.195 1 95.12 31 LYS B C 1
ATOM 1398 O O . LYS B 1 31 ? 11.766 -11.531 -12.219 1 95.12 31 LYS B O 1
ATOM 1403 N N . GLU B 1 32 ? 13.664 -12.281 -13.148 1 95.88 32 GLU B N 1
ATOM 1404 C CA . GLU B 1 32 ? 14.242 -12.609 -11.852 1 95.88 32 GLU B CA 1
ATOM 1405 C C . GLU B 1 32 ? 14.375 -11.367 -10.977 1 95.88 32 GLU B C 1
ATOM 1407 O O . GLU B 1 32 ? 14.039 -11.398 -9.789 1 95.88 32 GLU B O 1
ATOM 1412 N N . GLU B 1 33 ? 14.852 -10.312 -11.555 1 97.19 33 GLU B N 1
ATOM 1413 C CA . GLU B 1 33 ? 14.977 -9.055 -10.82 1 97.19 33 GLU B CA 1
ATOM 1414 C C . GLU B 1 33 ? 13.609 -8.523 -10.406 1 97.19 33 GLU B C 1
ATOM 1416 O O . GLU B 1 33 ? 13.438 -8.039 -9.289 1 97.19 33 GLU B O 1
ATOM 1421 N N . GLU B 1 34 ? 12.68 -8.578 -11.289 1 97.69 34 GLU B N 1
ATOM 1422 C CA . GLU B 1 34 ? 11.32 -8.133 -10.984 1 97.69 34 GLU B CA 1
ATOM 1423 C C . GLU B 1 34 ? 10.719 -8.93 -9.836 1 97.69 34 GLU B C 1
ATOM 1425 O O . GLU B 1 34 ? 10.078 -8.359 -8.945 1 97.69 34 GLU B O 1
ATOM 1430 N N . PHE B 1 35 ? 10.938 -10.242 -9.875 1 98 35 PHE B N 1
ATOM 1431 C CA . PHE B 1 35 ? 10.406 -11.102 -8.82 1 98 35 PHE B CA 1
ATOM 1432 C C . PHE B 1 35 ? 11.008 -10.727 -7.469 1 98 35 PHE B C 1
ATOM 1434 O O . PHE B 1 35 ? 10.289 -10.625 -6.469 1 98 35 PHE B O 1
ATOM 1441 N N . LYS B 1 36 ? 12.219 -10.5 -7.492 1 97.5 36 LYS B N 1
ATOM 1442 C CA . LYS B 1 36 ? 12.898 -10.109 -6.262 1 97.5 36 LYS B CA 1
ATOM 1443 C C . LYS B 1 36 ? 12.398 -8.758 -5.762 1 97.5 36 LYS B C 1
ATOM 1445 O O . LYS B 1 36 ? 12.188 -8.57 -4.562 1 97.5 36 LYS B O 1
ATOM 1450 N N . LEU B 1 37 ? 12.297 -7.895 -6.691 1 97.94 37 LEU B N 1
ATOM 1451 C CA . LEU B 1 37 ? 11.781 -6.574 -6.355 1 97.94 37 LEU B CA 1
ATOM 1452 C C . LEU B 1 37 ? 10.383 -6.672 -5.754 1 97.94 37 LEU B C 1
ATOM 1454 O O . LEU B 1 37 ? 10.102 -6.059 -4.723 1 97.94 37 LEU B O 1
ATOM 1458 N N . MET B 1 38 ? 9.5 -7.414 -6.387 1 98.19 38 MET B N 1
ATOM 1459 C CA . MET B 1 38 ? 8.133 -7.613 -5.91 1 98.19 38 MET B CA 1
ATOM 1460 C C . MET B 1 38 ? 8.133 -8.227 -4.512 1 98.19 38 MET B C 1
ATOM 1462 O O . MET B 1 38 ? 7.461 -7.723 -3.611 1 98.19 38 MET B O 1
ATOM 1466 N N . HIS B 1 39 ? 8.914 -9.234 -4.418 1 98 39 HIS B N 1
ATOM 1467 C CA . HIS B 1 39 ? 8.961 -9.898 -3.117 1 98 39 HIS B CA 1
ATOM 1468 C C . HIS B 1 39 ? 9.523 -8.961 -2.049 1 98 39 HIS B C 1
ATOM 1470 O O . HIS B 1 39 ? 9.023 -8.938 -0.921 1 98 39 HIS B O 1
ATOM 1476 N N . GLY B 1 40 ? 10.523 -8.258 -2.363 1 97.19 40 GLY B N 1
ATOM 1477 C CA . GLY B 1 40 ? 11.078 -7.266 -1.455 1 97.19 40 GLY B CA 1
ATOM 1478 C C . GLY B 1 40 ? 10.07 -6.211 -1.036 1 97.19 40 GLY B C 1
ATOM 1479 O O . GLY B 1 40 ? 10.039 -5.797 0.124 1 97.19 40 GLY B O 1
ATOM 1480 N N . MET B 1 41 ? 9.328 -5.777 -1.921 1 97.75 41 MET B N 1
ATOM 1481 C CA . MET B 1 41 ? 8.281 -4.805 -1.616 1 97.75 41 MET B CA 1
ATOM 1482 C C . MET B 1 41 ? 7.285 -5.375 -0.607 1 97.75 41 MET B C 1
ATOM 1484 O O . MET B 1 41 ? 6.91 -4.695 0.351 1 97.75 41 MET B O 1
ATOM 1488 N N . LEU B 1 42 ? 6.879 -6.609 -0.826 1 97.69 42 LEU B N 1
ATOM 1489 C CA . LEU B 1 42 ? 5.906 -7.238 0.062 1 97.69 42 LEU B CA 1
ATOM 1490 C C . LEU B 1 42 ? 6.438 -7.305 1.49 1 97.69 42 LEU B C 1
ATOM 1492 O O . LEU B 1 42 ? 5.711 -7.008 2.441 1 97.69 42 LEU B O 1
ATOM 1496 N N . ILE B 1 43 ? 7.68 -7.633 1.58 1 96.5 43 ILE B N 1
ATOM 1497 C CA . ILE B 1 43 ? 8.312 -7.711 2.893 1 96.5 43 ILE B CA 1
ATOM 1498 C C . ILE B 1 43 ? 8.336 -6.328 3.535 1 96.5 43 ILE B C 1
ATOM 1500 O O . ILE B 1 43 ? 7.996 -6.176 4.711 1 96.5 43 ILE B O 1
ATOM 1504 N N . SER B 1 44 ? 8.742 -5.375 2.812 1 96.56 44 SER B N 1
ATOM 1505 C CA . SER B 1 44 ? 8.836 -4.008 3.316 1 96.56 44 SER B CA 1
ATOM 1506 C C . SER B 1 44 ? 7.469 -3.488 3.76 1 96.56 44 SER B C 1
ATOM 1508 O O . SER B 1 44 ? 7.336 -2.939 4.855 1 96.56 44 SER B O 1
ATOM 1510 N N . LEU B 1 45 ? 6.559 -3.67 2.92 1 96.81 45 LEU B N 1
ATOM 1511 C CA . LEU B 1 45 ? 5.219 -3.164 3.197 1 96.81 45 LEU B CA 1
ATOM 1512 C C . LEU B 1 45 ? 4.641 -3.816 4.449 1 96.81 45 LEU B C 1
ATOM 1514 O O . LEU B 1 45 ? 4.016 -3.143 5.273 1 96.81 45 LEU B O 1
ATOM 1518 N N . ARG B 1 46 ? 4.828 -5.074 4.582 1 95.75 46 ARG B N 1
ATOM 1519 C CA . ARG B 1 46 ? 4.387 -5.777 5.781 1 95.75 46 ARG B CA 1
ATOM 1520 C C . ARG B 1 46 ? 5.059 -5.211 7.027 1 95.75 46 ARG B C 1
ATOM 1522 O O . ARG B 1 46 ? 4.402 -4.984 8.047 1 95.75 46 ARG B O 1
ATOM 1529 N N . SER B 1 47 ? 6.285 -5.031 6.898 1 96 47 SER B N 1
ATOM 1530 C CA . SER B 1 47 ? 7.055 -4.504 8.023 1 96 47 SER B CA 1
ATOM 1531 C C . SER B 1 47 ? 6.555 -3.121 8.43 1 96 47 SER B C 1
ATOM 1533 O O . SER B 1 47 ? 6.246 -2.889 9.602 1 96 47 SER B O 1
ATOM 1535 N N . PHE B 1 48 ? 6.379 -2.229 7.492 1 95.81 48 PHE B N 1
ATOM 1536 C CA . PHE B 1 48 ? 5.93 -0.866 7.754 1 95.81 48 PHE B CA 1
ATOM 1537 C C . PHE B 1 48 ? 4.52 -0.86 8.328 1 95.81 48 PHE B C 1
ATOM 1539 O O . PHE B 1 48 ? 4.25 -0.168 9.312 1 95.81 48 PHE B O 1
ATOM 1546 N N . SER B 1 49 ? 3.68 -1.62 7.684 1 95.81 49 SER B N 1
ATOM 1547 C CA . SER B 1 49 ? 2.279 -1.624 8.086 1 95.81 49 SER B CA 1
ATOM 1548 C C . SER B 1 49 ? 2.117 -2.131 9.516 1 95.81 49 SER B C 1
ATOM 1550 O O . SER B 1 49 ? 1.26 -1.646 10.258 1 95.81 49 SER B O 1
ATOM 1552 N N . SER B 1 50 ? 2.91 -3.104 9.867 1 96 50 SER B N 1
ATOM 1553 C CA . SER B 1 50 ? 2.844 -3.648 11.219 1 96 50 SER B CA 1
ATOM 1554 C C . SER B 1 50 ? 3.318 -2.633 12.25 1 96 50 SER B C 1
ATOM 1556 O O . SER B 1 50 ? 2.691 -2.461 13.297 1 96 50 SER B O 1
ATOM 1558 N N . LYS B 1 51 ? 4.348 -1.942 12.023 1 95.56 51 LYS B N 1
ATOM 1559 C CA . LYS B 1 51 ? 4.945 -0.986 12.953 1 95.56 51 LYS B CA 1
ATOM 1560 C C . LYS B 1 51 ? 4.07 0.258 13.102 1 95.56 51 LYS B C 1
ATOM 1562 O O . LYS B 1 51 ? 4.07 0.903 14.148 1 95.56 51 LYS B O 1
ATOM 1567 N N . LEU B 1 52 ? 3.334 0.599 12.055 1 95.62 52 LEU B N 1
ATOM 1568 C CA . LEU B 1 52 ? 2.564 1.839 12.047 1 95.62 52 LEU B CA 1
ATOM 1569 C C . LEU B 1 52 ? 1.089 1.565 12.312 1 95.62 52 LEU B C 1
ATOM 1571 O O . LEU B 1 52 ? 0.244 2.439 12.102 1 95.62 52 LEU B O 1
ATOM 1575 N N . SER B 1 53 ? 0.836 0.34 12.688 1 95.56 53 SER B N 1
ATOM 1576 C CA . SER B 1 53 ? -0.544 -0.048 12.961 1 95.56 53 SER B CA 1
ATOM 1577 C C . SER B 1 53 ? -1.17 0.842 14.031 1 95.56 53 SER B C 1
ATOM 1579 O O . SER B 1 53 ? -0.512 1.202 15.008 1 95.56 53 SER B O 1
ATOM 1581 N N . THR B 1 54 ? -2.438 1.201 13.867 1 92.88 54 THR B N 1
ATOM 1582 C CA . THR B 1 54 ? -3.156 2.098 14.766 1 92.88 54 THR B CA 1
ATOM 1583 C C . THR B 1 54 ? -4.078 1.308 15.695 1 92.88 54 THR B C 1
ATOM 1585 O O . THR B 1 54 ? -4.703 1.879 16.594 1 92.88 54 THR B O 1
ATOM 1588 N N . LYS B 1 55 ? -4.105 0.02 15.422 1 93.31 55 LYS B N 1
ATOM 1589 C CA . LYS B 1 55 ? -4.945 -0.868 16.219 1 93.31 55 LYS B CA 1
ATOM 1590 C C . LYS B 1 55 ? -4.145 -2.055 16.75 1 93.31 55 LYS B C 1
ATOM 1592 O O . LYS B 1 55 ? -3.135 -2.441 16.156 1 93.31 55 LYS B O 1
ATOM 1597 N N . ASN B 1 56 ? -4.688 -2.596 17.797 1 90.75 56 ASN B N 1
ATOM 1598 C CA . ASN B 1 56 ? -4.055 -3.783 18.359 1 90.75 56 ASN B CA 1
ATOM 1599 C C . ASN B 1 56 ? -4.414 -5.039 17.562 1 90.75 56 ASN B C 1
ATOM 1601 O O . ASN B 1 56 ? -5.477 -5.105 16.953 1 90.75 56 ASN B O 1
ATOM 1605 N N . GLY B 1 57 ? -3.449 -6.008 17.609 1 90.06 57 GLY B N 1
ATOM 1606 C CA . GLY B 1 57 ? -3.715 -7.273 16.953 1 90.06 57 GLY B CA 1
ATOM 1607 C C . GLY B 1 57 ? -2.879 -7.48 15.703 1 90.06 57 GLY B C 1
ATOM 1608 O O . GLY B 1 57 ? -2.217 -6.555 15.227 1 90.06 57 GLY B O 1
ATOM 1609 N N . GLN B 1 58 ? -2.926 -8.656 15.242 1 90.44 58 GLN B N 1
ATOM 1610 C CA . GLN B 1 58 ? -2.219 -8.984 14.008 1 90.44 58 GLN B CA 1
ATOM 1611 C C . GLN B 1 58 ? -2.955 -8.438 12.789 1 90.44 58 GLN B C 1
ATOM 1613 O O . GLN B 1 58 ? -4.184 -8.492 12.719 1 90.44 58 GLN B O 1
ATOM 1618 N N . GLN B 1 59 ? -2.135 -7.898 11.906 1 93 59 GLN B N 1
ATOM 1619 C CA . GLN B 1 59 ? -2.77 -7.383 10.703 1 93 59 GLN B CA 1
ATOM 1620 C C . GLN B 1 59 ? -2.115 -7.961 9.445 1 93 59 GLN B C 1
ATOM 1622 O O . GLN B 1 59 ? -0.996 -8.469 9.508 1 93 59 GLN B O 1
ATOM 1627 N N . GLN B 1 60 ? -2.896 -7.988 8.406 1 94.94 60 GLN B N 1
ATOM 1628 C CA . GLN B 1 60 ? -2.406 -8.406 7.098 1 94.94 60 GLN B CA 1
ATOM 1629 C C . GLN B 1 60 ? -2.637 -7.312 6.051 1 94.94 60 GLN B C 1
ATOM 1631 O O . GLN B 1 60 ? -3.688 -6.672 6.039 1 94.94 60 GLN B O 1
ATOM 1636 N N . VAL B 1 61 ? -1.614 -7.129 5.246 1 97.44 61 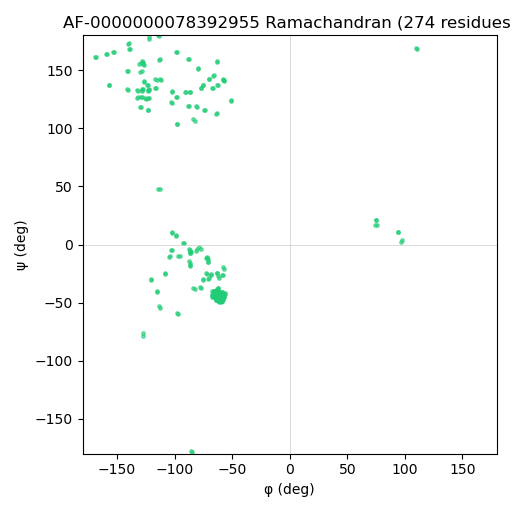VAL B N 1
ATOM 1637 C CA . VAL B 1 61 ? -1.77 -6.211 4.121 1 97.44 61 VAL B CA 1
ATOM 1638 C C . VAL B 1 61 ? -2.719 -6.82 3.09 1 97.44 61 VAL B C 1
ATOM 1640 O O . VAL B 1 61 ? -2.637 -8.008 2.785 1 97.44 61 VAL B O 1
ATOM 1643 N N . LYS B 1 62 ? -3.551 -5.953 2.475 1 97.94 62 LYS B N 1
ATOM 1644 C CA . LYS B 1 62 ? -4.523 -6.453 1.506 1 97.94 62 LYS B CA 1
ATOM 1645 C C . LYS B 1 62 ? -4.234 -5.914 0.108 1 97.94 62 LYS B C 1
ATOM 1647 O O . LYS B 1 62 ? -4.398 -6.625 -0.885 1 97.94 62 LYS B O 1
ATOM 1652 N N . SER B 1 63 ? -3.873 -4.656 0.044 1 98.38 63 SER B N 1
ATOM 1653 C CA . SER B 1 63 ? -3.688 -4.062 -1.275 1 98.38 63 SER B CA 1
ATOM 1654 C C . SER B 1 63 ? -3.014 -2.697 -1.178 1 98.38 63 SER B C 1
ATOM 1656 O O . SER B 1 63 ? -2.938 -2.113 -0.095 1 98.38 63 SER B O 1
ATOM 1658 N N . TYR B 1 64 ? -2.482 -2.211 -2.123 1 98.06 64 TYR B N 1
ATOM 1659 C CA . TYR B 1 64 ? -2.252 -0.783 -2.305 1 98.06 64 TYR B CA 1
ATOM 1660 C C . TYR B 1 64 ? -2.742 -0.321 -3.672 1 98.06 64 TYR B C 1
ATOM 1662 O O . TYR B 1 64 ? -2.814 -1.114 -4.613 1 98.06 64 TYR B O 1
ATOM 1670 N N . GLU B 1 65 ? -3.029 0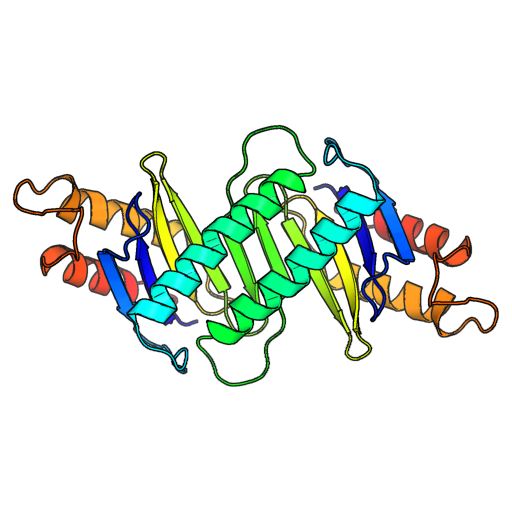.911 -3.752 1 98.06 65 GLU B N 1
ATOM 1671 C CA . GLU B 1 65 ? -3.686 1.463 -4.934 1 98.06 65 GLU B CA 1
ATOM 1672 C C . GLU B 1 65 ? -2.924 2.67 -5.473 1 98.06 65 GLU B C 1
ATOM 1674 O O . GLU B 1 65 ? -2.479 3.523 -4.707 1 98.06 65 GLU B O 1
ATOM 1679 N N . THR B 1 66 ? -2.717 2.664 -6.723 1 97.81 66 THR B N 1
ATOM 1680 C CA . THR B 1 66 ? -2.193 3.828 -7.43 1 97.81 66 THR B CA 1
ATOM 1681 C C . THR B 1 66 ? -3.24 4.398 -8.383 1 97.81 66 THR B C 1
ATOM 1683 O O . THR B 1 66 ? -4.355 3.881 -8.469 1 97.81 66 THR B O 1
ATOM 1686 N N . SER B 1 67 ? -2.834 5.48 -9.055 1 96.75 67 SER B N 1
ATOM 1687 C CA . SER B 1 67 ? -3.721 6.07 -10.047 1 96.75 67 SER B CA 1
ATOM 1688 C C . SER B 1 67 ? -3.818 5.195 -11.297 1 96.75 67 SER B C 1
ATOM 1690 O O . SER B 1 67 ? -4.711 5.379 -12.125 1 96.75 67 SER B O 1
ATOM 1692 N N . GLN B 1 68 ? -2.959 4.176 -11.445 1 96.25 68 GLN B N 1
ATOM 1693 C CA . GLN B 1 68 ? -2.918 3.439 -12.711 1 96.25 68 GLN B CA 1
ATOM 1694 C C . GLN B 1 68 ? -3.23 1.961 -12.492 1 96.25 68 GLN B C 1
ATOM 1696 O O . GLN B 1 68 ? -3.766 1.297 -13.375 1 96.25 68 GLN B O 1
ATOM 1701 N N . TYR B 1 69 ? -2.896 1.452 -11.352 1 97.56 69 TYR B N 1
ATOM 1702 C CA . TYR B 1 69 ? -3.17 0.045 -11.078 1 97.56 69 TYR B CA 1
ATOM 1703 C C . TYR B 1 69 ? -3.338 -0.201 -9.586 1 97.56 69 TYR B C 1
ATOM 1705 O O . TYR B 1 69 ? -3.041 0.674 -8.766 1 97.56 69 TYR B O 1
ATOM 1713 N N . LYS B 1 70 ? -3.867 -1.33 -9.281 1 98.12 70 LYS B N 1
ATOM 1714 C CA . LYS B 1 70 ? -4.027 -1.792 -7.902 1 98.12 70 LYS B CA 1
ATOM 1715 C C . LYS B 1 70 ? -3.377 -3.156 -7.703 1 98.12 70 LYS B C 1
ATOM 1717 O O . LYS B 1 70 ? -3.617 -4.086 -8.477 1 98.12 70 LYS B O 1
ATOM 1722 N N . MET B 1 71 ? -2.508 -3.189 -6.719 1 98.56 71 MET B N 1
ATOM 1723 C CA . MET B 1 71 ? -1.927 -4.465 -6.309 1 98.56 71 MET B CA 1
ATOM 1724 C C . MET B 1 71 ? -2.801 -5.148 -5.262 1 98.56 71 MET B C 1
ATOM 1726 O O . MET B 1 71 ? -3.035 -4.598 -4.188 1 98.56 71 MET B O 1
ATOM 1730 N N . ASN B 1 72 ? -3.295 -6.316 -5.57 1 98.69 72 ASN B N 1
ATOM 1731 C CA . ASN B 1 72 ? -4.062 -7.129 -4.629 1 98.69 72 ASN B CA 1
ATOM 1732 C C . ASN B 1 72 ? -3.223 -8.266 -4.051 1 98.69 72 ASN B C 1
ATOM 1734 O O . ASN B 1 72 ? -2.557 -8.984 -4.793 1 98.69 72 ASN B O 1
ATOM 1738 N N . TYR B 1 73 ? -3.32 -8.32 -2.787 1 98.69 73 TYR B N 1
ATOM 1739 C CA . TYR B 1 73 ? -2.377 -9.195 -2.098 1 98.69 73 TYR B CA 1
ATOM 1740 C C . TYR B 1 73 ? -3.105 -10.164 -1.178 1 98.69 73 TYR B C 1
ATOM 1742 O O . TYR B 1 73 ? -4.023 -9.773 -0.455 1 98.69 73 TYR B O 1
ATOM 1750 N N . LEU B 1 74 ? -2.723 -11.484 -1.218 1 98.25 74 LEU B N 1
ATOM 1751 C CA . LEU B 1 74 ? -3.184 -12.539 -0.318 1 98.25 74 LEU B CA 1
ATOM 1752 C C . LEU B 1 74 ? -2.008 -13.359 0.208 1 98.25 74 LEU B C 1
ATOM 1754 O O . LEU B 1 74 ? -1.197 -13.859 -0.572 1 98.25 74 LEU B O 1
ATOM 1758 N N . GLU B 1 75 ? -1.914 -13.477 1.511 1 97.25 75 GLU B N 1
ATOM 1759 C CA . GLU B 1 75 ? -0.878 -14.281 2.15 1 97.25 75 GLU B CA 1
ATOM 1760 C C . GLU B 1 75 ? -1.49 -15.359 3.045 1 97.25 75 GLU B C 1
ATOM 1762 O O . GLU B 1 75 ? -2.354 -15.062 3.873 1 97.25 75 GLU B O 1
ATOM 1767 N N . THR B 1 76 ? -0.995 -16.562 2.914 1 95.69 76 THR B N 1
ATOM 1768 C CA . THR B 1 76 ? -1.52 -17.672 3.715 1 95.69 76 THR B CA 1
ATOM 1769 C C . THR B 1 76 ? -0.634 -17.922 4.934 1 95.69 76 THR B C 1
ATOM 1771 O O . THR B 1 76 ? 0.516 -17.484 4.973 1 95.69 76 THR B O 1
ATOM 1774 N N . PRO B 1 77 ? -1.155 -18.688 5.875 1 93.5 77 PRO B N 1
ATOM 1775 C CA . PRO B 1 77 ? -0.354 -19.016 7.055 1 93.5 77 PRO B CA 1
ATOM 1776 C C . PRO B 1 77 ? 0.895 -19.828 6.711 1 93.5 77 PRO B C 1
ATOM 1778 O O . PRO B 1 77 ? 1.884 -19.797 7.449 1 93.5 77 PRO B O 1
ATOM 1781 N N . THR B 1 78 ? 0.857 -20.516 5.613 1 92.62 78 THR B N 1
ATOM 1782 C CA . THR B 1 78 ? 1.988 -21.344 5.211 1 92.62 78 THR B CA 1
ATOM 1783 C C . THR B 1 78 ? 3.066 -20.484 4.539 1 92.62 78 THR B C 1
ATOM 1785 O O . THR B 1 78 ? 4.148 -21 4.219 1 92.62 78 THR B O 1
ATOM 1788 N N . GLY B 1 79 ? 2.84 -19.266 4.324 1 94.06 79 GLY B N 1
ATOM 1789 C CA . GLY B 1 79 ? 3.828 -18.344 3.773 1 94.06 79 GLY B CA 1
ATOM 1790 C C . GLY B 1 79 ? 3.68 -18.141 2.279 1 94.06 79 GLY B C 1
ATOM 1791 O O . GLY B 1 79 ? 4.512 -17.484 1.653 1 94.06 79 GLY B O 1
ATOM 1792 N N . LEU B 1 80 ? 2.635 -18.766 1.713 1 96.25 80 LEU B N 1
ATOM 1793 C CA . LEU B 1 80 ? 2.324 -18.531 0.308 1 96.25 80 LEU B CA 1
ATOM 1794 C C . LEU B 1 80 ? 1.849 -17.094 0.089 1 96.25 80 LEU B C 1
ATOM 1796 O O . LEU B 1 80 ? 1.044 -16.578 0.868 1 96.25 80 LEU B O 1
ATOM 1800 N N . LYS B 1 81 ? 2.385 -16.453 -0.968 1 98 81 LYS B N 1
ATOM 1801 C CA . LYS B 1 81 ? 2.014 -15.078 -1.296 1 98 81 LYS B CA 1
ATOM 1802 C C . LYS B 1 81 ? 1.477 -14.977 -2.721 1 98 81 LYS B C 1
ATOM 1804 O O . LYS B 1 81 ? 2.129 -15.422 -3.668 1 98 81 LYS B O 1
ATOM 1809 N N . MET B 1 82 ? 0.314 -14.422 -2.885 1 98.56 82 MET B N 1
ATOM 1810 C CA . MET B 1 82 ? -0.297 -14.195 -4.191 1 98.56 82 MET B CA 1
ATOM 1811 C C . MET B 1 82 ? -0.486 -12.711 -4.453 1 98.56 82 MET B C 1
ATOM 1813 O O . MET B 1 82 ? -0.961 -11.977 -3.584 1 98.56 82 MET B O 1
ATOM 1817 N N . VAL B 1 83 ? -0.13 -12.312 -5.621 1 98.75 83 VAL B N 1
ATOM 1818 C CA . VAL B 1 83 ? -0.294 -10.914 -6.016 1 98.75 83 VAL B CA 1
ATOM 1819 C C . VAL B 1 83 ? -1.02 -10.844 -7.359 1 98.75 83 VAL B C 1
ATOM 1821 O O . VAL B 1 83 ? -0.633 -11.516 -8.32 1 98.75 83 VAL B O 1
ATOM 1824 N N . LEU B 1 84 ? -2.039 -10.117 -7.391 1 98.75 84 LEU B N 1
ATOM 1825 C CA . LEU B 1 84 ? -2.754 -9.852 -8.633 1 98.75 84 LEU B CA 1
ATOM 1826 C C . LEU B 1 84 ? -2.844 -8.352 -8.898 1 98.75 84 LEU B C 1
ATOM 1828 O O . LEU B 1 84 ? -3.436 -7.613 -8.109 1 98.75 84 LEU B O 1
ATOM 1832 N N . ASN B 1 85 ? -2.236 -7.902 -9.945 1 98.44 85 ASN B N 1
ATOM 1833 C CA . ASN B 1 85 ? -2.33 -6.504 -10.344 1 98.44 85 ASN B CA 1
ATOM 1834 C C . ASN B 1 85 ? -3.492 -6.27 -11.305 1 98.44 85 ASN B C 1
ATOM 1836 O O . ASN B 1 85 ? -3.66 -7.008 -12.273 1 98.44 85 ASN B O 1
ATOM 1840 N N . THR B 1 86 ? -4.266 -5.277 -11.016 1 98.38 86 THR B N 1
ATOM 1841 C CA . THR B 1 86 ? -5.461 -4.996 -11.812 1 98.38 86 THR B CA 1
ATOM 1842 C C . THR B 1 86 ? -5.633 -3.494 -12.016 1 98.38 86 THR B C 1
ATOM 1844 O O . THR B 1 86 ? -4.895 -2.695 -11.438 1 98.38 86 THR B O 1
ATOM 1847 N N . ASP B 1 87 ? -6.613 -3.166 -12.852 1 97.44 87 ASP B N 1
ATOM 1848 C CA . ASP B 1 87 ? -7.117 -1.796 -12.859 1 97.44 87 ASP B CA 1
ATOM 1849 C C . ASP B 1 87 ? -7.633 -1.389 -11.484 1 97.44 87 ASP B C 1
ATOM 1851 O O . ASP B 1 87 ? -8.258 -2.189 -10.781 1 97.44 87 ASP B O 1
ATOM 1855 N N . PRO B 1 88 ? -7.402 -0.151 -11.117 1 96.69 88 PRO B N 1
ATOM 1856 C CA . PRO B 1 88 ? -7.836 0.293 -9.789 1 96.69 88 PRO B CA 1
ATOM 1857 C C . PRO B 1 88 ? -9.344 0.139 -9.578 1 96.69 88 PRO B C 1
ATOM 1859 O O . PRO B 1 88 ? -9.797 -0.038 -8.445 1 96.69 88 PRO B O 1
ATOM 1862 N N . GLY B 1 89 ? -10.086 0.173 -10.602 1 95.88 89 GLY B N 1
ATOM 1863 C CA . GLY B 1 89 ? -11.531 0.111 -10.484 1 95.88 89 GLY B CA 1
ATOM 1864 C C . GLY B 1 89 ? -12.078 -1.303 -10.57 1 95.88 89 GLY B C 1
ATOM 1865 O O . GLY B 1 89 ? -13.289 -1.511 -10.508 1 95.88 89 GLY B O 1
ATOM 1866 N N . ALA B 1 90 ? -11.195 -2.25 -10.703 1 97.19 90 ALA B N 1
ATOM 1867 C CA . ALA B 1 90 ? -11.648 -3.631 -10.836 1 97.19 90 ALA B CA 1
ATOM 1868 C C . ALA B 1 90 ? -12.398 -4.086 -9.586 1 97.19 90 ALA B C 1
ATOM 1870 O O . ALA B 1 90 ? -11.992 -3.766 -8.469 1 97.19 90 ALA B O 1
ATOM 1871 N N . THR B 1 91 ? -13.469 -4.77 -9.742 1 96.88 91 THR B N 1
ATOM 1872 C CA . THR B 1 91 ? -14.305 -5.23 -8.641 1 96.88 91 THR B CA 1
ATOM 1873 C C . THR B 1 91 ? -14.281 -6.754 -8.547 1 96.88 91 THR B C 1
ATOM 1875 O O . THR B 1 91 ? -13.883 -7.438 -9.492 1 96.88 91 THR B O 1
ATOM 1878 N N . GLY B 1 92 ? -14.617 -7.289 -7.391 1 97.19 92 GLY B N 1
ATOM 1879 C CA . GLY B 1 92 ? -14.719 -8.727 -7.215 1 97.19 92 GLY B CA 1
ATOM 1880 C C . GLY B 1 92 ? -13.367 -9.414 -7.121 1 97.19 92 GLY B C 1
ATOM 1881 O O . GLY B 1 92 ? -13.266 -10.625 -7.324 1 97.19 92 GLY B O 1
ATOM 1882 N N . ILE B 1 93 ? -12.344 -8.641 -6.859 1 98 93 ILE B N 1
ATOM 1883 C CA . ILE B 1 93 ? -10.984 -9.172 -6.941 1 98 93 ILE B CA 1
ATOM 1884 C C . ILE B 1 93 ? -10.68 -10.008 -5.703 1 98 93 ILE B C 1
ATOM 1886 O O . ILE B 1 93 ? -10.039 -11.055 -5.801 1 98 93 ILE B O 1
ATOM 1890 N N . PRO B 1 94 ? -11.172 -9.602 -4.523 1 97.31 94 PRO B N 1
ATOM 1891 C CA . PRO B 1 94 ? -10.914 -10.453 -3.361 1 97.31 94 PRO B CA 1
ATOM 1892 C C . PRO B 1 94 ? -11.461 -11.867 -3.531 1 97.31 94 PRO B C 1
ATOM 1894 O O . PRO B 1 94 ? -10.781 -12.844 -3.188 1 97.31 94 PRO B O 1
ATOM 1897 N N . GLU B 1 95 ? -12.57 -11.93 -4.07 1 97.81 95 GLU B N 1
ATOM 1898 C CA . GLU B 1 95 ? -13.156 -13.242 -4.328 1 97.81 95 GLU B CA 1
ATOM 1899 C C . GLU B 1 95 ? -12.359 -14.008 -5.379 1 97.81 95 GLU B C 1
ATOM 1901 O O . GLU B 1 95 ? -12.148 -15.211 -5.25 1 97.81 95 GLU B O 1
ATOM 1906 N N . LEU B 1 96 ? -12 -13.328 -6.383 1 98.31 96 LEU B N 1
ATOM 1907 C CA . LEU B 1 96 ? -11.18 -13.938 -7.426 1 98.31 96 LEU B CA 1
ATOM 1908 C C . LEU B 1 96 ? -9.898 -14.516 -6.836 1 98.31 96 LEU B C 1
ATOM 1910 O O . LEU B 1 96 ? -9.508 -15.641 -7.16 1 98.31 96 LEU B O 1
ATOM 1914 N N . MET B 1 97 ? -9.258 -13.797 -5.926 1 98.19 97 MET B N 1
ATOM 1915 C CA . MET B 1 97 ? -8.016 -14.242 -5.293 1 98.19 97 MET B CA 1
ATOM 1916 C C . MET B 1 97 ? -8.234 -15.523 -4.5 1 98.19 97 MET B C 1
ATOM 1918 O O . MET B 1 97 ? -7.383 -16.406 -4.5 1 98.19 97 MET B O 1
ATOM 1922 N N . ARG B 1 98 ? -9.336 -15.562 -3.865 1 98.06 98 ARG B N 1
ATOM 1923 C CA . ARG B 1 98 ? -9.664 -16.766 -3.113 1 98.06 98 ARG B CA 1
ATOM 1924 C C . ARG B 1 98 ? -9.852 -17.953 -4.047 1 98.06 98 ARG B C 1
ATOM 1926 O O . ARG B 1 98 ? -9.43 -19.078 -3.727 1 98.06 98 ARG B O 1
ATOM 1933 N N . LEU B 1 99 ? -10.5 -17.719 -5.113 1 98.38 99 LEU B N 1
ATOM 1934 C CA . LEU B 1 99 ? -10.711 -18.781 -6.09 1 98.38 99 LEU B CA 1
ATOM 1935 C C . LEU B 1 99 ? -9.383 -19.25 -6.676 1 98.38 99 LEU B C 1
ATOM 1937 O O . LEU B 1 99 ? -9.188 -20.453 -6.895 1 98.38 99 LEU B O 1
ATOM 1941 N N . ILE B 1 100 ? -8.492 -18.344 -6.93 1 98.19 100 ILE B N 1
ATOM 1942 C CA . ILE B 1 100 ? -7.168 -18.703 -7.426 1 98.19 100 ILE B CA 1
ATOM 1943 C C . ILE B 1 100 ? -6.453 -19.578 -6.406 1 98.19 100 ILE B C 1
ATOM 1945 O O . ILE B 1 100 ? -5.812 -20.562 -6.77 1 98.19 100 ILE B O 1
ATOM 1949 N N . TYR B 1 101 ? -6.617 -19.172 -5.207 1 97.88 101 TYR B N 1
ATOM 1950 C CA . TYR B 1 101 ? -6.016 -19.984 -4.152 1 97.88 101 TYR B CA 1
ATOM 1951 C C . TYR B 1 101 ? -6.59 -21.391 -4.148 1 97.88 101 TYR B C 1
ATOM 1953 O O . TYR B 1 101 ? -5.852 -22.375 -3.988 1 97.88 101 TYR B O 1
ATOM 1961 N N . GLN B 1 102 ? -7.848 -21.5 -4.34 1 97.62 102 GLN B N 1
ATOM 1962 C CA . GLN B 1 102 ? -8.484 -22.812 -4.383 1 97.62 102 GLN B CA 1
ATOM 1963 C C . GLN B 1 102 ? -7.961 -23.641 -5.551 1 97.62 102 GLN B C 1
ATOM 1965 O O . GLN B 1 102 ? -7.73 -24.844 -5.414 1 97.62 102 GLN B O 1
ATOM 1970 N N . VAL B 1 103 ? -7.84 -23.047 -6.641 1 96.44 103 VAL B N 1
ATOM 1971 C CA . VAL B 1 103 ? -7.262 -23.719 -7.797 1 96.44 103 VAL B CA 1
ATOM 1972 C C . VAL B 1 103 ? -5.855 -24.219 -7.461 1 96.44 103 VAL B C 1
ATOM 1974 O O . VAL B 1 103 ? -5.496 -25.359 -7.789 1 96.44 103 VAL B O 1
ATOM 1977 N N . TYR B 1 104 ? -5.047 -23.406 -6.832 1 95.56 104 TYR B N 1
ATOM 1978 C CA . TYR B 1 104 ? -3.701 -23.766 -6.414 1 95.56 104 TYR B CA 1
ATOM 1979 C C . TYR B 1 104 ? -3.732 -24.984 -5.496 1 95.56 104 TYR B C 1
ATOM 1981 O O . TYR B 1 104 ? -2.961 -25.938 -5.68 1 95.56 104 TYR B O 1
ATOM 1989 N N . VAL B 1 105 ? -4.625 -24.969 -4.527 1 94.62 105 VAL B N 1
ATOM 1990 C CA . VAL B 1 105 ? -4.75 -26.062 -3.576 1 94.62 105 VAL B CA 1
ATOM 1991 C C . VAL B 1 105 ? -5.148 -27.344 -4.309 1 94.62 105 VAL B C 1
ATOM 1993 O O . VAL B 1 105 ? -4.52 -28.391 -4.133 1 94.62 105 VAL B O 1
ATOM 1996 N N . ASP B 1 106 ? -6.059 -27.25 -5.23 1 93.81 106 ASP B N 1
ATOM 1997 C CA . ASP B 1 106 ? -6.645 -28.406 -5.902 1 93.81 106 ASP B CA 1
ATOM 1998 C C . ASP B 1 106 ? -5.68 -29 -6.922 1 93.81 106 ASP B C 1
ATOM 2000 O O . ASP B 1 106 ? -5.688 -30.203 -7.168 1 93.81 106 ASP B O 1
ATOM 2004 N N . THR B 1 107 ? -4.848 -28.172 -7.48 1 92.5 107 THR B N 1
ATOM 2005 C CA . THR B 1 107 ? -4.078 -28.641 -8.625 1 92.5 107 THR B CA 1
ATOM 2006 C C . THR B 1 107 ? -2.609 -28.828 -8.25 1 92.5 107 THR B C 1
ATOM 2008 O O . THR B 1 107 ? -1.894 -29.594 -8.891 1 92.5 107 THR B O 1
ATOM 2011 N N . VAL B 1 108 ? -2.129 -28.109 -7.215 1 91.31 108 VAL B N 1
ATOM 2012 C CA . VAL B 1 108 ? -0.705 -28.156 -6.902 1 91.31 108 VAL B CA 1
ATOM 2013 C C . VAL B 1 108 ? -0.489 -28.828 -5.551 1 91.31 108 VAL B C 1
ATOM 2015 O O . VAL B 1 108 ? 0.231 -29.828 -5.461 1 91.31 108 VAL B O 1
ATOM 2018 N N . VAL B 1 109 ? -1.161 -28.359 -4.5 1 89.5 109 VAL B N 1
ATOM 2019 C CA . VAL B 1 109 ? -0.94 -28.844 -3.141 1 89.5 109 VAL B CA 1
ATOM 2020 C C . VAL B 1 109 ? -1.399 -30.281 -3.023 1 89.5 109 VAL B C 1
ATOM 2022 O O . VAL B 1 109 ? -0.704 -31.125 -2.438 1 89.5 109 VAL B O 1
ATOM 2025 N N . LYS B 1 110 ? -2.488 -30.594 -3.627 1 88.75 110 LYS B N 1
ATOM 2026 C CA . LYS B 1 110 ? -3.084 -31.922 -3.49 1 88.75 110 LYS B CA 1
ATOM 2027 C C . LYS B 1 110 ? -2.508 -32.906 -4.516 1 88.75 110 LYS B C 1
ATOM 2029 O O . LYS B 1 110 ? -2.844 -34.094 -4.512 1 88.75 110 LYS B O 1
ATOM 2034 N N . ASN B 1 111 ? -1.65 -32.406 -5.387 1 82.19 111 ASN B N 1
ATOM 2035 C CA . ASN B 1 111 ? -1.063 -33.25 -6.418 1 82.19 111 ASN B CA 1
ATOM 2036 C C . ASN B 1 111 ? 0.328 -33.75 -6.02 1 82.19 111 ASN B C 1
ATOM 2038 O O . ASN B 1 111 ? 1.291 -32.969 -6.059 1 82.19 111 ASN B O 1
ATOM 2042 N N . PRO B 1 112 ? 0.517 -35.031 -5.59 1 74.75 112 PRO B N 1
ATOM 2043 C CA . PRO B 1 112 ? 1.781 -35.594 -5.105 1 74.75 112 PRO B CA 1
ATOM 2044 C C . PRO B 1 112 ? 2.902 -35.469 -6.137 1 74.75 112 PRO B C 1
ATOM 2046 O O . PRO B 1 112 ? 4.082 -35.562 -5.781 1 74.75 112 PRO B O 1
ATOM 2049 N N . LEU B 1 113 ? 2.604 -35.312 -7.352 1 73.44 113 LEU B N 1
ATOM 2050 C CA . LEU B 1 113 ? 3.605 -35.312 -8.414 1 73.44 113 LEU B CA 1
ATOM 2051 C C . LEU B 1 113 ? 4.176 -33.906 -8.602 1 73.44 113 LEU B C 1
ATOM 2053 O O . LEU B 1 113 ? 5.156 -33.719 -9.32 1 73.44 113 LEU B O 1
ATOM 2057 N N . VAL B 1 114 ? 3.561 -32.938 -7.891 1 69 114 VAL B N 1
ATOM 2058 C CA . VAL B 1 114 ? 3.963 -31.547 -8.133 1 69 114 VAL B CA 1
ATOM 2059 C C . VAL B 1 114 ? 4.875 -31.078 -7.008 1 69 114 VAL B C 1
ATOM 2061 O O . VAL B 1 114 ? 4.559 -31.25 -5.828 1 69 114 VAL B O 1
ATOM 2064 N N . ASP B 1 115 ? 6.098 -30.641 -7.34 1 69.62 115 ASP B N 1
ATOM 2065 C CA . ASP B 1 115 ? 6.988 -29.984 -6.395 1 69.62 115 ASP B CA 1
ATOM 2066 C C . ASP B 1 115 ? 6.656 -28.5 -6.266 1 69.62 115 ASP B C 1
ATOM 2068 O O . ASP B 1 115 ? 6.898 -27.719 -7.191 1 69.62 115 ASP B O 1
ATOM 2072 N N . SER B 1 116 ? 6.086 -28.219 -5.176 1 67.25 116 SER B N 1
ATOM 2073 C CA . SER B 1 116 ? 5.598 -26.859 -4.961 1 67.25 116 SER B CA 1
ATOM 2074 C C . SER B 1 116 ? 6.742 -25.906 -4.629 1 67.25 116 SER B C 1
ATOM 2076 O O . SER B 1 116 ? 6.539 -24.703 -4.531 1 67.25 116 SER B O 1
ATOM 2078 N N . SER B 1 117 ? 7.918 -26.375 -4.504 1 69.5 117 SER B N 1
ATOM 2079 C CA . SER B 1 117 ? 9.055 -25.547 -4.09 1 69.5 117 SER B CA 1
ATOM 2080 C C . SER B 1 117 ? 9.703 -24.875 -5.289 1 69.5 117 SER B C 1
ATOM 2082 O O . SER B 1 117 ? 10.422 -23.875 -5.129 1 69.5 117 SER B O 1
ATOM 2084 N N . ASP B 1 118 ? 9.32 -25.406 -6.445 1 78.88 118 ASP B N 1
ATOM 2085 C CA . ASP B 1 118 ? 9.898 -24.875 -7.676 1 78.88 118 ASP B CA 1
ATOM 2086 C C . ASP B 1 118 ? 8.805 -24.359 -8.617 1 78.88 118 ASP B C 1
ATOM 2088 O O . ASP B 1 118 ? 7.625 -24.391 -8.273 1 78.88 118 ASP B O 1
ATOM 2092 N N . GLU B 1 119 ? 9.258 -23.844 -9.664 1 83.44 119 GLU B N 1
ATOM 2093 C CA . GLU B 1 119 ? 8.305 -23.344 -10.648 1 83.44 119 GLU B CA 1
ATOM 2094 C C . GLU B 1 119 ? 7.254 -24.406 -10.992 1 83.44 119 GLU B C 1
ATOM 2096 O O . GLU B 1 119 ? 7.59 -25.547 -11.289 1 83.44 119 GLU B O 1
ATOM 2101 N N . ILE B 1 120 ? 6.012 -24 -10.805 1 84.5 120 ILE B N 1
ATOM 2102 C CA . ILE B 1 120 ? 4.91 -24.922 -11.102 1 84.5 120 ILE B CA 1
ATOM 2103 C C . ILE B 1 120 ? 4.91 -25.25 -12.594 1 84.5 120 ILE B C 1
ATOM 2105 O O . ILE B 1 120 ? 4.707 -24.375 -13.43 1 84.5 120 ILE B O 1
ATOM 2109 N N . SER B 1 121 ? 5.199 -26.406 -12.875 1 76.06 121 SER B N 1
ATOM 2110 C CA . SER B 1 121 ? 5.359 -26.859 -14.258 1 76.06 121 SER B CA 1
ATOM 2111 C C . SER B 1 121 ? 4.074 -27.484 -14.781 1 76.06 121 SER B C 1
ATOM 2113 O O . SER B 1 121 ? 3.93 -27.703 -15.984 1 76.06 121 SER B O 1
ATOM 2115 N N . THR B 1 122 ? 3.209 -27.672 -13.922 1 76.06 122 THR B N 1
ATOM 2116 C CA . THR B 1 122 ? 2.02 -28.391 -14.367 1 76.06 122 THR B CA 1
ATOM 2117 C C . THR B 1 122 ? 1.1 -27.469 -15.172 1 76.06 122 THR B C 1
ATOM 2119 O O . THR B 1 122 ? 0.868 -26.328 -14.781 1 76.06 122 THR B O 1
ATOM 2122 N N . GLU B 1 123 ? 0.663 -28 -16.219 1 86.44 123 GLU B N 1
ATOM 2123 C CA . GLU B 1 123 ? -0.229 -27.266 -17.109 1 86.44 123 GLU B CA 1
ATOM 2124 C C . GLU B 1 123 ? -1.622 -27.125 -16.5 1 86.44 123 GLU B C 1
ATOM 2126 O O . GLU B 1 123 ? -2.367 -26.203 -16.859 1 86.44 123 GLU B O 1
ATOM 2131 N N . LEU B 1 124 ? -1.868 -28.047 -15.648 1 88.75 124 LEU B N 1
ATOM 2132 C CA . LEU B 1 124 ? -3.211 -28.062 -15.078 1 88.75 124 LEU B CA 1
ATOM 2133 C C . LEU B 1 124 ? -3.484 -26.781 -14.305 1 88.75 124 LEU B C 1
ATOM 2135 O O . LEU B 1 124 ? -4.512 -26.125 -14.516 1 88.75 124 LEU B O 1
ATOM 2139 N N . PHE B 1 125 ? -2.598 -26.406 -13.469 1 93.12 125 PHE B N 1
ATOM 2140 C CA . PHE B 1 125 ? -2.766 -25.188 -12.68 1 93.12 125 PHE B CA 1
ATOM 2141 C C . PHE B 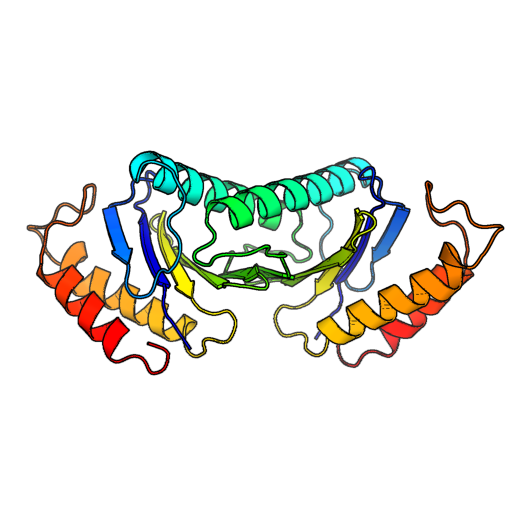1 125 ? -2.902 -23.969 -13.586 1 93.12 125 PHE B C 1
ATOM 2143 O O . PHE B 1 125 ? -3.826 -23.172 -13.422 1 93.12 125 PHE B O 1
ATOM 2150 N N . HIS B 1 126 ? -2.041 -23.859 -14.508 1 93.94 126 HIS B N 1
ATOM 2151 C CA . HIS B 1 126 ? -2.018 -22.672 -15.367 1 93.94 126 HIS B CA 1
ATOM 2152 C C . HIS B 1 126 ? -3.271 -22.594 -16.234 1 93.94 126 HIS B C 1
ATOM 2154 O O . HIS B 1 126 ? -3.789 -21.516 -16.484 1 93.94 126 HIS B O 1
ATOM 2160 N N . SER B 1 127 ? -3.697 -23.734 -16.734 1 95.81 127 SER B N 1
ATOM 2161 C CA . SER B 1 127 ? -4.914 -23.766 -17.547 1 95.81 127 SER B CA 1
ATOM 2162 C C . SER B 1 127 ? -6.129 -23.328 -16.734 1 95.81 127 SER B C 1
ATOM 2164 O O . SER B 1 127 ? -6.941 -22.531 -17.203 1 95.81 127 SER B O 1
ATOM 2166 N N . ARG B 1 128 ? -6.254 -23.859 -15.547 1 96 128 ARG B N 1
ATOM 2167 C CA . ARG B 1 128 ? -7.367 -23.5 -14.672 1 96 128 ARG B CA 1
ATOM 2168 C C . ARG B 1 128 ? -7.293 -22.031 -14.258 1 96 128 ARG B C 1
ATOM 2170 O O . ARG B 1 128 ? -8.32 -21.359 -14.164 1 96 128 ARG B O 1
ATOM 2177 N N . LEU B 1 129 ? -6.102 -21.594 -13.969 1 96.75 129 LEU B N 1
ATOM 2178 C CA . LEU B 1 129 ? -5.891 -20.188 -13.641 1 96.75 129 LEU B CA 1
ATOM 2179 C C . LEU B 1 129 ? -6.352 -19.281 -14.781 1 96.75 129 LEU B C 1
ATOM 2181 O O . LEU B 1 129 ? -7.102 -18.328 -14.562 1 96.75 129 LEU B O 1
ATOM 2185 N N . ASN B 1 130 ? -5.996 -19.656 -15.969 1 96.62 130 ASN B N 1
ATOM 2186 C CA . ASN B 1 130 ? -6.395 -18.875 -17.141 1 96.62 130 ASN B CA 1
ATOM 2187 C C . ASN B 1 130 ? -7.91 -18.859 -17.312 1 96.62 130 ASN B C 1
ATOM 2189 O O . ASN B 1 130 ? -8.484 -17.812 -17.641 1 96.62 130 ASN B O 1
ATOM 2193 N N . GLU B 1 131 ? -8.453 -19.984 -17.141 1 97.06 131 GLU B N 1
ATOM 2194 C CA . GLU B 1 131 ? -9.906 -20.078 -17.266 1 97.06 131 GLU B CA 1
ATOM 2195 C C . GLU B 1 131 ? -10.602 -19.156 -16.25 1 97.06 131 GLU B C 1
ATOM 2197 O O . GLU B 1 131 ? -11.547 -18.453 -16.609 1 97.06 131 GLU B O 1
ATOM 2202 N N . LEU B 1 132 ? -10.148 -19.203 -15.023 1 97 132 LEU B N 1
ATOM 2203 C CA . LEU B 1 132 ? -10.719 -18.375 -13.953 1 97 132 LEU B CA 1
ATOM 2204 C C . LEU B 1 132 ? -10.617 -16.891 -14.305 1 97 132 LEU B C 1
ATOM 2206 O O . LEU B 1 132 ? -11.594 -16.156 -14.156 1 97 132 LEU B O 1
ATOM 2210 N N . ILE B 1 133 ? -9.453 -16.469 -14.758 1 97.44 133 ILE B N 1
ATOM 2211 C CA . ILE B 1 133 ? -9.188 -15.07 -15.055 1 97.44 133 ILE B CA 1
ATOM 2212 C C . ILE B 1 133 ? -10.031 -14.625 -16.25 1 97.44 133 ILE B C 1
ATOM 2214 O O . ILE B 1 133 ? -10.688 -13.586 -16.188 1 97.44 133 ILE B O 1
ATOM 2218 N N . GLU B 1 134 ? -10.07 -15.422 -17.25 1 96.44 134 GLU B N 1
ATOM 2219 C CA . GLU B 1 134 ? -10.766 -15.07 -18.484 1 96.44 134 GLU B CA 1
ATOM 2220 C C . GLU B 1 134 ? -12.273 -15.023 -18.266 1 96.44 134 GLU B C 1
ATOM 2222 O O . GLU B 1 134 ? -12.984 -14.305 -18.969 1 96.44 134 GLU B O 1
ATOM 2227 N N . LYS B 1 135 ? -12.766 -15.727 -17.328 1 96.62 135 LYS B N 1
ATOM 2228 C CA . LYS B 1 135 ? -14.203 -15.781 -17.062 1 96.62 135 LYS B CA 1
ATOM 2229 C C . LYS B 1 135 ? -14.625 -14.641 -16.141 1 96.62 135 LYS B C 1
ATOM 2231 O O . LYS B 1 135 ? -15.82 -14.359 -16 1 96.62 135 LYS B O 1
ATOM 2236 N N . HIS B 1 136 ? -13.664 -14.07 -15.453 1 96.88 136 HIS B N 1
ATOM 2237 C CA . HIS B 1 136 ? -13.977 -13 -14.516 1 96.88 136 HIS B CA 1
ATOM 2238 C C . HIS B 1 136 ? -14.5 -11.766 -15.25 1 96.88 136 HIS B C 1
ATOM 2240 O O . HIS B 1 136 ? -14.031 -11.438 -16.344 1 96.88 136 HIS B O 1
ATOM 2246 N N . HIS B 1 137 ? -15.398 -11.062 -14.656 1 95.75 137 HIS B N 1
ATOM 2247 C CA . HIS B 1 137 ? -16.094 -9.969 -15.328 1 95.75 137 HIS B CA 1
ATOM 2248 C C . HIS B 1 137 ? -15.172 -8.781 -15.555 1 95.75 137 HIS B C 1
ATOM 2250 O O . HIS B 1 137 ? -15.477 -7.902 -16.359 1 95.75 137 HIS B O 1
ATOM 2256 N N . CYS B 1 138 ? -13.977 -8.742 -14.859 1 94.25 138 CYS B N 1
ATOM 2257 C CA . CYS B 1 138 ? -13.055 -7.625 -15.031 1 94.25 138 CYS B CA 1
ATOM 2258 C C . CYS B 1 138 ? -11.938 -7.977 -16 1 94.25 138 CYS B C 1
ATOM 2260 O O . CYS B 1 138 ? -10.945 -7.258 -16.109 1 94.25 138 CYS B O 1
ATOM 2262 N N . PHE B 1 139 ? -12.078 -9.07 -16.594 1 93.19 139 PHE B N 1
ATOM 2263 C CA . PHE B 1 139 ? -11.031 -9.422 -17.547 1 93.19 139 PHE B CA 1
ATOM 2264 C C . PHE B 1 139 ? -11.094 -8.508 -18.766 1 93.19 139 PHE B C 1
ATOM 2266 O O . PHE B 1 139 ? -10.055 -8.062 -19.266 1 93.19 139 PHE B O 1
#

pLDDT: mean 94.03, std 6.45, range [67.25, 98.75]

Nearest PDB structures (foldseek):
  2j3t-assembly1_C  TM=9.616E-01  e=5.227E-15  Mus musculus
  7b70-assembly1_C  TM=9.353E-01  e=7.742E-13  Drosophila melanogaster
  2j3t-assembly1_D  TM=8.173E-01  e=7.878E-10  Homo sapiens
  7b70-assembly1_D  TM=8.273E-01  e=5.258E-07  Drosophila melanogaster
  7b70-assembly1_E  TM=7.073E-01  e=5.764E-05  Drosophila melanogaster